Protein AF-A0A7R8X0N5-F1 (afdb_monomer)

Organism: NCBI:txid163714

Secondary structure (DSSP, 8-state):
-----EEEEEE----SSS-GGGS-S-HHHHHHHHHHHHHHHHHHHH-HHHHHHHHHHTSEEEEEGGGGTT--BSSEEEEE-SGGGSBHHHHHHHHTTB-TT-EEEE---GGG---SS-BHHHHHHHHHHHTT-S-------GGG--S-HHHHHHHHHHHHHTS-----SSSS-HHHHHHHHS-HHHHHHHHHHHHHHHHHHHTTS--HHHHTTT-

Radius of gyration: 21.43 Å; Cα contacts (8 Å, |Δi|>4): 238; chains: 1; bounding box: 46×42×64 Å

pLDDT: mean 80.94, std 14.29, range [36.34, 96.62]

Foldseek 3Di:
DLQAQAEEEEEAPDCPDDDLVPDPDDQCVSQVVVCVVVLVVCCVVVNPVRSVVCVVVRRYYYHYLVVLAPAADESHEYEYEAQQQDDLVSVVRNVVRYDYNYDYDYYHDVVPRPDPAGGNVLVVVVVCVVVVPPDDDDDDDLVNDPDDPVVSVVVVVVVVVVDADADDDDPDGPLNVVPNVDGPVVNVVVLVVLLVVLVVVVVPPPDPVSVSRND

Nearest PDB structures (foldseek):
  3b85-assembly1_A  TM=8.204E-01  e=7.411E-10  Corynebacterium glutamicum ATCC 13032
  3b85-assembly1_B  TM=8.238E-01  e=7.879E-10  Corynebacterium glutamicum ATCC 13032
  2zpa-assembly1_A  TM=6.606E-01  e=7.862E-02  Escherichia coli K-12
  6zqc-assembly1_JA  TM=3.800E-01  e=1.507E-02  Saccharomyces cerevisiae S288C
  6gjz-assembly1_A  TM=4.198E-01  e=6.440E+00  Mus musculus

Mean predicted aligned error: 12.48 Å

Solvent-accessible surface area (backbone atoms only — not comparable to full-atom values): 12590 Å² total; per-residue (Å²): 129,85,73,69,70,31,39,37,44,27,35,53,89,73,75,87,59,84,59,82,81,77,62,89,72,58,72,56,69,69,40,43,76,80,42,42,74,58,49,55,52,46,26,73,75,64,34,57,72,51,47,55,50,27,41,76,72,59,30,38,36,60,48,54,48,80,69,53,66,95,50,76,40,60,21,23,41,35,41,33,42,51,31,13,54,29,44,57,66,56,45,53,60,52,67,76,26,65,39,62,76,40,49,77,45,85,35,63,50,74,88,72,42,82,52,95,61,73,40,21,40,58,49,48,54,49,49,34,63,75,67,65,48,97,65,91,82,86,84,83,56,82,84,71,58,90,66,57,70,69,57,54,50,54,52,54,52,53,59,54,70,77,49,63,57,75,78,72,78,76,98,57,45,63,62,61,60,47,52,77,71,40,54,72,69,55,38,53,50,48,54,54,50,48,31,52,48,24,57,54,42,37,77,77,42,98,44,73,66,37,50,62,46,43,83

Structure (mmCIF, N/CA/C/O backbone):
data_AF-A0A7R8X0N5-F1
#
_entry.id   AF-A0A7R8X0N5-F1
#
loop_
_atom_site.group_PDB
_atom_site.id
_atom_site.type_symbol
_atom_site.label_atom_id
_atom_site.label_alt_id
_atom_site.label_comp_id
_atom_site.label_asym_id
_atom_site.label_entity_id
_atom_site.label_seq_id
_atom_site.pdbx_PDB_ins_code
_atom_site.Cartn_x
_atom_site.Cartn_y
_atom_site.Cartn_z
_atom_site.occupancy
_atom_site.B_iso_or_equiv
_atom_site.auth_seq_id
_atom_site.auth_comp_id
_atom_site.auth_asym_id
_atom_site.auth_atom_id
_atom_site.pdbx_PDB_model_num
ATOM 1 N N . MET A 1 1 ? -18.368 -14.565 9.070 1.00 44.00 1 MET A N 1
ATOM 2 C CA . MET A 1 1 ? -17.235 -13.666 8.754 1.00 44.00 1 MET A CA 1
ATOM 3 C C . MET A 1 1 ? -16.200 -13.846 9.845 1.00 44.00 1 MET A C 1
ATOM 5 O O . MET A 1 1 ? -16.617 -14.036 10.979 1.00 44.00 1 MET A O 1
ATOM 9 N N . LYS A 1 2 ? -14.899 -13.844 9.527 1.00 56.16 2 LYS A N 1
ATOM 10 C CA . LYS A 1 2 ? -13.878 -13.686 10.575 1.00 56.16 2 LYS A CA 1
ATOM 11 C C . LYS A 1 2 ? -14.062 -12.295 11.191 1.00 56.16 2 LYS A C 1
ATOM 13 O O . LYS A 1 2 ? -14.288 -11.346 10.440 1.00 56.16 2 LYS A O 1
ATOM 18 N N . GLU A 1 3 ? -14.053 -12.211 12.514 1.00 79.50 3 GLU A N 1
ATOM 19 C CA . GLU A 1 3 ? -14.110 -10.939 13.238 1.00 79.50 3 GLU A CA 1
ATOM 20 C C . GLU A 1 3 ? -12.791 -10.197 12.993 1.00 79.50 3 GLU A C 1
ATOM 22 O O . GLU A 1 3 ? -11.717 -10.773 13.156 1.00 79.50 3 GLU A O 1
ATOM 27 N N . ILE A 1 4 ? -12.879 -8.968 12.482 1.00 87.44 4 ILE A N 1
ATOM 28 C CA . ILE A 1 4 ? -11.721 -8.099 12.261 1.00 87.44 4 ILE A CA 1
ATOM 29 C C . ILE A 1 4 ? -11.762 -7.050 13.362 1.00 87.44 4 ILE A C 1
ATOM 31 O O . ILE A 1 4 ? -12.683 -6.234 13.399 1.00 87.44 4 ILE A O 1
ATOM 35 N N . ASP A 1 5 ? -10.746 -7.057 14.217 1.00 91.06 5 ASP A N 1
ATOM 36 C CA . ASP A 1 5 ? -10.630 -6.139 15.350 1.00 91.06 5 ASP A CA 1
ATOM 37 C C . ASP A 1 5 ? -9.983 -4.813 14.929 1.00 91.06 5 ASP A C 1
ATOM 39 O O . ASP A 1 5 ? -10.227 -3.762 15.527 1.00 91.06 5 ASP A O 1
ATOM 43 N N . LYS A 1 6 ? -9.131 -4.854 13.893 1.00 93.31 6 LYS A N 1
ATOM 44 C CA . LYS A 1 6 ? -8.308 -3.712 13.491 1.00 93.31 6 LYS A CA 1
ATOM 45 C C . LYS A 1 6 ? -8.061 -3.633 11.988 1.00 93.31 6 LYS A C 1
ATOM 47 O O . LYS A 1 6 ? -7.689 -4.619 11.365 1.00 93.31 6 LYS A O 1
ATOM 52 N N . ILE A 1 7 ? -8.169 -2.435 11.422 1.00 95.25 7 ILE A N 1
ATOM 53 C CA . ILE A 1 7 ? -7.692 -2.082 10.083 1.00 95.25 7 ILE A CA 1
ATOM 54 C C . ILE A 1 7 ? -6.410 -1.262 10.237 1.00 95.25 7 ILE A C 1
ATOM 56 O O . ILE A 1 7 ? -6.392 -0.267 10.959 1.00 95.25 7 ILE A O 1
ATOM 60 N N . VAL A 1 8 ? -5.340 -1.662 9.552 1.00 94.38 8 VAL A N 1
ATOM 61 C CA . VAL A 1 8 ? -4.063 -0.937 9.535 1.00 94.38 8 VAL A CA 1
ATOM 62 C C . VAL A 1 8 ? -3.753 -0.512 8.111 1.00 94.38 8 VAL A C 1
ATOM 64 O O . VAL A 1 8 ? -3.675 -1.351 7.220 1.00 94.38 8 VAL A O 1
ATOM 67 N N . ILE A 1 9 ? -3.545 0.781 7.900 1.00 95.12 9 ILE A N 1
ATOM 68 C CA . ILE A 1 9 ? -3.150 1.357 6.617 1.00 95.12 9 ILE A CA 1
ATOM 69 C C . ILE A 1 9 ? -1.698 1.803 6.759 1.00 95.12 9 ILE A C 1
ATOM 71 O O . ILE A 1 9 ? -1.363 2.612 7.630 1.00 95.12 9 ILE A O 1
ATOM 75 N N . THR A 1 10 ? -0.820 1.258 5.924 1.00 92.56 10 THR A N 1
ATOM 76 C CA . THR A 1 10 ? 0.604 1.571 5.955 1.00 92.56 10 THR A CA 1
ATOM 77 C C . THR A 1 10 ? 1.155 1.818 4.562 1.00 92.56 10 THR A C 1
ATOM 79 O O . THR A 1 10 ? 0.682 1.257 3.579 1.00 92.56 10 THR A O 1
ATOM 82 N N . ARG A 1 11 ? 2.160 2.686 4.491 1.00 91.50 11 ARG A N 1
ATOM 83 C CA . ARG A 1 11 ? 2.847 3.086 3.263 1.00 91.50 11 ARG A CA 1
ATOM 84 C C . ARG A 1 11 ? 4.335 3.276 3.588 1.00 91.50 11 ARG A C 1
ATOM 86 O O . ARG A 1 11 ? 4.646 3.773 4.684 1.00 91.50 11 ARG A O 1
ATOM 93 N N . PRO A 1 12 ? 5.271 2.866 2.712 1.00 86.81 12 PRO A N 1
ATOM 94 C CA . PRO A 1 12 ? 6.683 3.168 2.896 1.00 86.81 12 PRO A CA 1
ATOM 95 C C . PRO A 1 12 ? 6.923 4.671 2.853 1.00 86.81 12 PRO A C 1
ATOM 97 O O . PRO A 1 12 ? 6.230 5.422 2.162 1.00 86.81 12 PRO A O 1
ATOM 100 N N . HIS A 1 13 ? 7.939 5.120 3.586 1.00 72.94 13 HIS A N 1
ATOM 101 C CA . HIS A 1 13 ? 8.393 6.491 3.445 1.00 72.94 13 HIS A CA 1
ATOM 102 C C . HIS A 1 13 ? 9.270 6.595 2.199 1.00 72.94 13 HIS A C 1
ATOM 104 O O . HIS A 1 13 ? 10.458 6.288 2.246 1.00 72.94 13 HIS A O 1
ATOM 110 N N . VAL A 1 14 ? 8.682 7.024 1.086 1.00 61.22 14 VAL A N 1
ATOM 111 C CA . VAL A 1 14 ? 9.438 7.310 -0.133 1.00 61.22 14 VAL A CA 1
ATOM 112 C C . VAL A 1 14 ? 9.818 8.779 -0.111 1.00 61.22 14 VAL A C 1
ATOM 114 O O . VAL A 1 14 ? 8.965 9.661 -0.217 1.00 61.22 14 VAL A O 1
ATOM 117 N N . ALA A 1 15 ? 11.102 9.053 0.101 1.00 50.38 15 ALA A N 1
ATOM 118 C CA . ALA A 1 15 ? 11.626 10.409 0.150 1.00 50.38 15 ALA A CA 1
ATOM 119 C C . ALA A 1 15 ? 11.755 10.987 -1.268 1.00 50.38 15 ALA A C 1
ATOM 121 O O . ALA A 1 15 ? 12.853 11.113 -1.805 1.00 50.38 15 ALA A O 1
ATOM 122 N N . VAL A 1 16 ? 10.637 11.374 -1.881 1.00 41.00 16 VAL A N 1
ATOM 123 C CA . VAL A 1 16 ? 10.660 12.274 -3.042 1.00 41.00 16 VAL A CA 1
ATOM 124 C C . VAL A 1 16 ? 10.583 13.711 -2.508 1.00 41.00 16 VAL A C 1
ATOM 126 O O . VAL A 1 16 ? 9.534 14.349 -2.508 1.00 41.00 16 VAL A O 1
ATOM 129 N N . GLY A 1 17 ? 11.693 14.206 -1.948 1.00 48.25 17 GLY A N 1
ATOM 130 C CA . GLY A 1 17 ? 11.759 15.505 -1.256 1.00 48.25 17 GLY A CA 1
ATOM 131 C C . GLY A 1 17 ? 11.666 15.417 0.277 1.00 48.25 17 GLY A C 1
ATOM 132 O O . GLY A 1 17 ? 11.800 14.333 0.836 1.00 48.25 17 GLY A O 1
ATOM 133 N N . LYS A 1 18 ? 11.538 16.587 0.944 1.00 38.62 18 LYS A N 1
ATOM 134 C CA . LYS A 1 18 ? 11.725 16.812 2.403 1.00 38.62 18 LYS A CA 1
ATOM 135 C C . LYS A 1 18 ? 11.297 15.616 3.265 1.00 38.62 18 LYS A C 1
ATOM 137 O O . LYS A 1 18 ? 10.141 15.209 3.215 1.00 38.62 18 LYS A O 1
ATOM 142 N N . GLU A 1 19 ? 12.214 15.149 4.117 1.00 51.66 19 GLU A N 1
ATOM 143 C CA . GLU A 1 19 ? 11.956 14.131 5.143 1.00 51.66 19 GLU A CA 1
ATOM 144 C C . GLU A 1 19 ? 10.635 14.413 5.882 1.00 51.66 19 GLU A C 1
ATOM 146 O O . GLU A 1 19 ? 10.358 15.561 6.253 1.00 51.66 19 GLU A O 1
ATOM 151 N N . LEU A 1 20 ? 9.848 13.368 6.183 1.00 51.03 20 LEU A N 1
ATOM 152 C CA . LEU A 1 20 ? 8.620 13.477 7.000 1.00 51.03 20 LEU A CA 1
ATOM 153 C C . LEU A 1 20 ? 8.859 14.194 8.353 1.00 51.03 20 LEU A C 1
ATOM 155 O O . LEU A 1 20 ? 7.925 14.660 9.017 1.00 51.03 20 LEU A O 1
ATOM 159 N N . GLY A 1 21 ? 10.127 14.291 8.767 1.00 53.38 21 GLY A N 1
ATOM 160 C CA . GLY A 1 21 ? 10.591 15.057 9.916 1.00 53.38 21 GLY A CA 1
ATOM 161 C C . GLY A 1 21 ? 10.217 16.544 9.890 1.00 53.38 21 GLY A C 1
ATOM 162 O O . GLY A 1 21 ? 10.056 17.123 10.960 1.00 53.38 21 GLY A O 1
ATOM 163 N N . PHE A 1 22 ? 9.998 17.160 8.720 1.00 55.00 22 PHE A N 1
ATOM 164 C CA . PHE A 1 22 ? 9.782 18.614 8.610 1.00 55.00 22 PHE A CA 1
ATOM 165 C C . PHE A 1 22 ? 8.329 19.091 8.758 1.00 55.00 22 PHE A C 1
ATOM 167 O O . PHE A 1 22 ? 8.102 20.298 8.871 1.00 55.00 22 PHE A O 1
ATOM 174 N N . LEU A 1 23 ? 7.339 18.194 8.769 1.00 54.75 23 LEU A N 1
ATOM 175 C CA . LEU A 1 23 ? 5.946 18.581 9.016 1.00 54.75 23 LEU A CA 1
ATOM 176 C C . LEU A 1 23 ? 5.719 18.777 10.524 1.00 54.75 23 LEU A C 1
ATOM 178 O O . LEU A 1 23 ? 6.113 17.935 11.331 1.00 54.75 23 LEU A O 1
ATOM 182 N N . LYS A 1 24 ? 5.109 19.899 10.919 1.00 55.53 24 LYS A N 1
ATOM 183 C CA . LYS A 1 24 ? 4.644 20.124 12.298 1.00 55.53 24 LYS A CA 1
ATOM 184 C C . LYS A 1 24 ? 3.335 19.353 12.491 1.00 55.53 24 LYS A C 1
ATOM 186 O O . LYS A 1 24 ? 2.463 19.485 11.641 1.00 55.53 24 LYS A O 1
ATOM 191 N N . GLY A 1 25 ? 3.218 18.577 13.566 1.00 65.50 25 GLY A N 1
ATOM 192 C CA . GLY A 1 25 ? 2.011 17.806 13.882 1.00 65.50 25 GLY A CA 1
ATOM 193 C C . GLY A 1 25 ? 2.314 16.465 14.542 1.00 65.50 25 GLY A C 1
ATOM 194 O O . GLY A 1 25 ? 3.477 16.038 14.580 1.00 65.50 25 GLY A O 1
ATOM 195 N N . ASP A 1 26 ? 1.279 15.817 15.070 1.00 78.56 26 ASP A N 1
ATOM 196 C CA . ASP A 1 26 ? 1.381 14.447 15.571 1.00 78.56 26 ASP A CA 1
ATOM 197 C C . ASP A 1 26 ? 1.574 13.440 14.418 1.00 78.56 26 ASP A C 1
ATOM 199 O O . ASP A 1 26 ? 1.524 13.773 13.231 1.00 78.56 26 ASP A O 1
ATOM 203 N N . LEU A 1 27 ? 1.891 12.189 14.749 1.00 73.31 27 LEU A N 1
ATOM 204 C CA . LEU A 1 27 ? 2.145 11.175 13.729 1.00 73.31 27 LEU A CA 1
ATOM 205 C C . LEU A 1 27 ? 0.915 10.919 12.844 1.00 73.31 27 LEU A C 1
ATOM 207 O O . LEU A 1 27 ? 1.088 10.704 11.648 1.00 73.31 27 LEU A O 1
ATOM 211 N N . GLN A 1 28 ? -0.293 10.948 13.411 1.00 75.19 28 GLN A N 1
ATOM 212 C CA . GLN A 1 28 ? -1.524 10.728 12.655 1.00 75.19 28 GLN A CA 1
ATOM 213 C C . GLN A 1 28 ? -1.769 11.870 11.667 1.00 75.19 28 GLN A C 1
ATOM 215 O O . GLN A 1 28 ? -2.078 11.616 10.508 1.00 75.19 28 GLN A O 1
ATOM 220 N N . GLU A 1 29 ? -1.555 13.120 12.074 1.00 79.75 29 GLU A N 1
ATOM 221 C CA . GLU A 1 29 ? -1.653 14.292 11.200 1.00 79.75 29 GLU A CA 1
ATOM 222 C C . GLU A 1 29 ? -0.682 14.199 10.015 1.00 79.75 29 GLU A C 1
ATOM 224 O O . GLU A 1 29 ? -1.009 14.603 8.899 1.00 79.75 29 GLU A O 1
ATOM 229 N N . LYS A 1 30 ? 0.504 13.615 10.229 1.00 80.44 30 LYS A N 1
ATOM 230 C CA . LYS A 1 30 ? 1.492 13.384 9.164 1.00 80.44 30 LYS A CA 1
ATOM 231 C C . LYS A 1 30 ? 1.119 12.239 8.230 1.00 80.44 30 LYS A C 1
ATOM 233 O O . LYS A 1 30 ? 1.541 12.255 7.073 1.00 80.44 30 LYS A O 1
ATOM 238 N N . THR A 1 31 ? 0.398 11.231 8.718 1.00 82.00 31 THR A N 1
ATOM 239 C CA . THR A 1 31 ? 0.026 10.056 7.919 1.00 82.00 31 THR A CA 1
ATOM 240 C C . THR A 1 31 ? -1.306 10.201 7.199 1.00 82.00 31 THR A C 1
ATOM 242 O O . THR A 1 31 ? -1.491 9.624 6.129 1.00 82.00 31 THR A O 1
ATOM 245 N N . MET A 1 32 ? -2.202 11.028 7.732 1.00 85.12 32 MET A N 1
ATOM 246 C CA . MET A 1 32 ? -3.541 11.248 7.197 1.00 85.12 32 MET A CA 1
ATOM 247 C C . MET A 1 32 ? -3.561 11.567 5.690 1.00 85.12 32 MET A C 1
ATOM 249 O O . MET A 1 32 ? -4.324 10.908 4.985 1.00 85.12 32 MET A O 1
ATOM 253 N N . PRO A 1 33 ? -2.731 12.485 5.137 1.00 87.12 33 PRO A N 1
ATOM 254 C CA . PRO A 1 33 ? -2.871 12.912 3.742 1.00 87.12 33 PRO A CA 1
ATOM 255 C C . PRO A 1 33 ? -2.747 11.786 2.713 1.00 87.12 33 PRO A C 1
ATOM 257 O O . PRO A 1 33 ? -3.478 11.782 1.728 1.00 87.12 33 PRO A O 1
ATOM 260 N N . TRP A 1 34 ? -1.848 10.822 2.932 1.00 87.31 34 TRP A N 1
ATOM 261 C CA . TRP A 1 34 ? -1.695 9.683 2.020 1.00 87.31 34 TRP A CA 1
ATOM 262 C C . TRP A 1 34 ? -2.688 8.554 2.308 1.00 87.31 34 TRP A C 1
ATOM 264 O O . TRP A 1 34 ? -2.928 7.728 1.435 1.00 87.31 34 TRP A O 1
ATOM 274 N N . ALA A 1 35 ? -3.292 8.519 3.499 1.00 89.31 35 ALA A N 1
ATOM 275 C CA . ALA A 1 35 ? -4.333 7.556 3.843 1.00 89.31 35 ALA A CA 1
ATOM 276 C C . ALA A 1 35 ? -5.729 7.971 3.343 1.00 89.31 35 ALA A C 1
ATOM 278 O O . ALA A 1 35 ? -6.598 7.108 3.224 1.00 89.31 35 ALA A O 1
ATOM 279 N N . LEU A 1 36 ? -5.942 9.256 3.016 1.00 91.50 36 LEU A N 1
ATOM 280 C CA . LEU A 1 36 ? -7.229 9.797 2.553 1.00 91.50 36 LEU A CA 1
ATOM 281 C C . LEU A 1 36 ? -7.918 8.947 1.471 1.00 91.50 36 LEU A C 1
ATOM 283 O O . LEU A 1 36 ? -9.090 8.641 1.662 1.00 91.50 36 LEU A O 1
ATOM 287 N N . PRO A 1 37 ? -7.247 8.471 0.400 1.00 90.56 37 PRO A N 1
ATOM 288 C CA . PRO A 1 37 ? -7.919 7.660 -0.618 1.00 90.56 37 PRO A CA 1
ATOM 289 C C . PRO A 1 37 ? -8.529 6.367 -0.062 1.00 90.56 37 PRO A C 1
ATOM 291 O O . PRO A 1 37 ? -9.594 5.940 -0.504 1.00 90.56 37 PRO A O 1
ATOM 294 N N . VAL A 1 38 ? -7.869 5.742 0.917 1.00 92.44 38 VAL A N 1
ATOM 295 C CA . VAL A 1 38 ? -8.380 4.541 1.588 1.00 92.44 38 VAL A CA 1
ATOM 296 C C . VAL A 1 38 ? -9.499 4.917 2.558 1.00 92.44 38 VAL A C 1
ATOM 298 O O . VAL A 1 38 ? -10.520 4.233 2.604 1.00 92.44 38 VAL A O 1
ATOM 301 N N . LEU A 1 39 ? -9.343 6.017 3.300 1.00 94.25 39 LEU A N 1
ATOM 302 C CA . LEU A 1 39 ? -10.367 6.508 4.220 1.00 94.25 39 LEU A CA 1
ATOM 303 C C . LEU A 1 39 ? -11.660 6.881 3.494 1.00 94.25 39 LEU A C 1
ATOM 305 O O . LEU A 1 39 ? -12.716 6.460 3.943 1.00 94.25 39 LEU A O 1
ATOM 309 N N . ASP A 1 40 ? -11.594 7.554 2.346 1.00 94.44 40 ASP A N 1
ATOM 310 C CA . ASP A 1 40 ? -12.765 7.901 1.531 1.00 94.44 40 ASP A CA 1
ATOM 311 C C . ASP A 1 40 ? -13.564 6.649 1.132 1.00 94.44 40 ASP A C 1
ATOM 313 O O . ASP A 1 40 ? -14.800 6.633 1.150 1.00 94.44 40 ASP A O 1
ATOM 317 N N . VAL A 1 41 ? -12.862 5.559 0.800 1.00 94.12 41 VAL A N 1
ATOM 318 C CA . VAL A 1 41 ? -13.488 4.267 0.491 1.00 94.12 41 VAL A CA 1
ATOM 319 C C . VAL A 1 41 ? -14.120 3.664 1.745 1.00 94.12 41 VAL A C 1
ATOM 321 O O . VAL A 1 41 ? -15.269 3.222 1.696 1.00 94.12 41 VAL A O 1
ATOM 324 N N . LEU A 1 42 ? -13.421 3.678 2.881 1.00 94.56 42 LE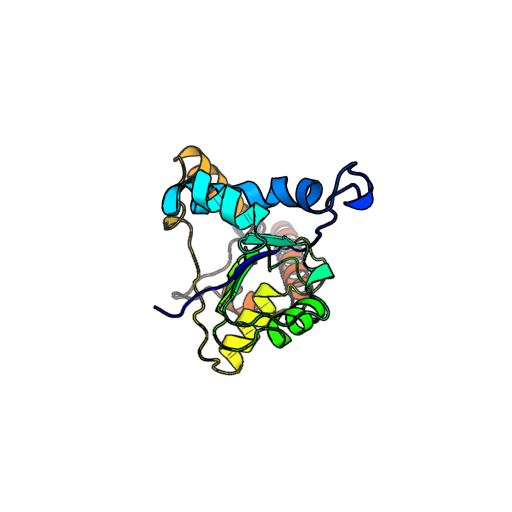U A N 1
ATOM 325 C CA . LEU A 1 42 ? -13.984 3.208 4.148 1.00 94.56 42 LEU A CA 1
ATOM 326 C C . LEU A 1 42 ? -15.215 4.029 4.555 1.00 94.56 42 LEU A C 1
ATOM 328 O O . LEU A 1 42 ? -16.217 3.443 4.953 1.00 94.56 42 LEU A O 1
ATOM 332 N N . GLU A 1 43 ? -15.197 5.352 4.400 1.00 96.56 43 GLU A N 1
ATOM 333 C CA . GLU A 1 43 ? -16.330 6.229 4.710 1.00 96.56 43 GLU A CA 1
ATOM 334 C C . GLU A 1 43 ? -17.531 5.935 3.813 1.00 96.56 43 GLU A C 1
ATOM 336 O O . GLU A 1 43 ? -18.665 5.907 4.294 1.00 96.56 43 GLU A O 1
ATOM 341 N N . LYS A 1 44 ? -17.299 5.647 2.528 1.00 96.38 44 LYS A N 1
ATOM 342 C CA . LYS A 1 44 ? -18.354 5.257 1.586 1.00 96.38 44 LYS A CA 1
ATOM 343 C C . LYS A 1 44 ? -19.054 3.954 1.988 1.00 96.38 44 LYS A C 1
ATOM 345 O O . LYS A 1 44 ? -20.250 3.813 1.740 1.00 96.38 44 LYS A O 1
ATOM 350 N N . HIS A 1 45 ? -18.326 3.002 2.574 1.00 94.31 45 HIS A N 1
ATOM 351 C CA . HIS A 1 45 ? -18.850 1.671 2.899 1.00 94.31 45 HIS A CA 1
ATOM 352 C C . HIS A 1 45 ? -19.322 1.517 4.350 1.00 94.31 45 HIS A C 1
ATOM 354 O O . HIS A 1 45 ? -20.296 0.811 4.598 1.00 94.31 45 HIS A O 1
ATOM 360 N N . LEU A 1 46 ? -18.648 2.162 5.301 1.00 93.62 46 LEU A N 1
ATOM 361 C CA . LEU A 1 46 ? -18.915 2.061 6.741 1.00 93.62 46 LEU A CA 1
ATOM 362 C C . LEU A 1 46 ? -19.668 3.280 7.287 1.00 93.62 46 LEU A C 1
ATOM 364 O O . LEU A 1 46 ? -20.245 3.219 8.370 1.00 93.62 46 LEU A O 1
ATOM 368 N N . GLY A 1 47 ? -19.676 4.385 6.541 1.00 96.62 47 GLY A N 1
ATOM 369 C CA . GLY A 1 47 ? -20.182 5.673 6.990 1.00 96.62 47 GLY A CA 1
ATOM 370 C C . GLY A 1 47 ? -19.126 6.469 7.758 1.00 96.62 47 GLY A C 1
ATOM 371 O O . GLY A 1 47 ? -18.382 5.942 8.586 1.00 96.62 47 GLY A O 1
ATOM 372 N N . LYS A 1 48 ? -19.109 7.783 7.525 1.00 96.44 48 LYS A N 1
ATOM 373 C CA . LYS A 1 48 ? -18.157 8.723 8.134 1.00 96.44 48 LYS A CA 1
ATOM 374 C C . LYS A 1 48 ? -18.058 8.609 9.661 1.00 96.44 48 LYS A C 1
ATOM 376 O O . LYS A 1 48 ? -16.966 8.496 10.205 1.00 96.44 48 LYS A O 1
ATOM 381 N N . GLY A 1 49 ? -19.194 8.558 10.362 1.00 96.62 49 GLY A N 1
ATOM 382 C CA . GLY A 1 49 ? -19.206 8.464 11.829 1.00 96.62 49 GLY A CA 1
ATOM 383 C C . GLY A 1 49 ? -18.585 7.171 12.378 1.00 96.62 49 GLY A C 1
ATOM 384 O O . GLY A 1 49 ? -17.968 7.193 13.445 1.00 96.62 49 GLY A O 1
ATOM 385 N N . ALA A 1 50 ? -18.697 6.056 11.645 1.00 95.31 50 ALA A N 1
ATOM 386 C CA . ALA A 1 50 ? -18.074 4.792 12.031 1.00 95.31 50 ALA A CA 1
ATOM 387 C C . ALA A 1 50 ? -16.556 4.845 11.836 1.00 95.31 50 ALA A C 1
ATOM 389 O O . ALA A 1 50 ? -15.815 4.419 12.719 1.00 95.31 50 ALA A O 1
ATOM 390 N N . VAL A 1 51 ? -16.093 5.427 10.724 1.00 95.88 51 VAL A N 1
ATOM 391 C CA . VAL A 1 51 ? -14.662 5.616 10.450 1.00 95.88 51 VAL A CA 1
ATOM 392 C C . VAL A 1 51 ? -14.024 6.544 11.480 1.00 95.88 51 VAL A C 1
ATOM 394 O O . VAL A 1 51 ? -13.020 6.177 12.084 1.00 95.88 51 VAL A O 1
ATOM 397 N N . GLU A 1 52 ? -14.635 7.695 11.770 1.00 95.00 52 GLU A N 1
ATOM 398 C CA . GLU A 1 52 ? -14.134 8.627 12.789 1.00 95.00 52 GLU A CA 1
ATOM 399 C C . GLU A 1 52 ? -14.050 7.976 14.177 1.00 95.00 52 GLU A C 1
ATOM 401 O O . GLU A 1 52 ? -13.064 8.152 14.896 1.00 95.00 52 GLU A O 1
ATOM 406 N N . THR A 1 53 ? -15.073 7.205 14.557 1.00 95.94 53 THR A N 1
ATOM 407 C CA . THR A 1 53 ? -15.071 6.429 15.807 1.00 95.94 53 THR A CA 1
ATOM 408 C C . THR A 1 53 ? -13.965 5.378 15.802 1.00 95.94 53 THR A C 1
ATOM 410 O O . THR A 1 53 ? -13.238 5.252 16.786 1.00 95.94 53 THR A O 1
ATOM 413 N N . GLY A 1 54 ? -13.799 4.658 14.691 1.00 95.38 54 GLY A N 1
ATOM 414 C CA . GLY A 1 54 ? -12.766 3.641 14.519 1.00 95.38 54 GLY A CA 1
ATOM 415 C C . GLY A 1 54 ? -11.352 4.208 14.636 1.00 95.38 54 GLY A C 1
ATOM 416 O O . GLY A 1 54 ? -10.515 3.605 15.306 1.00 95.38 54 GLY A O 1
ATOM 417 N N . ILE A 1 55 ? -11.101 5.388 14.062 1.00 94.19 55 ILE A N 1
ATOM 418 C CA . ILE A 1 55 ? -9.821 6.099 14.187 1.00 94.19 55 ILE A CA 1
ATOM 419 C C . ILE A 1 55 ? -9.577 6.508 15.643 1.00 94.19 55 ILE A C 1
ATOM 421 O O . ILE A 1 55 ? -8.518 6.213 16.195 1.00 94.19 55 ILE A O 1
ATOM 425 N N . LYS A 1 56 ? -10.566 7.133 16.299 1.00 92.94 56 LYS A N 1
ATOM 426 C CA . LYS A 1 56 ? -10.457 7.569 17.705 1.00 92.94 56 LYS A CA 1
ATOM 427 C C . LYS A 1 56 ? -10.234 6.404 18.671 1.00 92.94 56 LYS A C 1
ATOM 429 O O . LYS A 1 56 ? -9.499 6.555 19.641 1.00 92.94 56 LYS A O 1
ATOM 434 N N . ALA A 1 57 ? -10.860 5.258 18.411 1.00 93.94 57 ALA A N 1
ATOM 435 C CA . ALA A 1 57 ? -10.706 4.044 19.209 1.00 93.94 57 ALA A CA 1
ATOM 436 C C . ALA A 1 57 ? -9.400 3.278 18.914 1.00 93.94 57 ALA A C 1
ATOM 438 O O . ALA A 1 57 ? -9.045 2.374 19.664 1.00 93.94 57 ALA A O 1
ATOM 439 N N . GLY A 1 58 ? -8.680 3.620 17.837 1.00 91.56 58 GLY A N 1
ATOM 440 C CA . GLY A 1 58 ? -7.481 2.900 17.395 1.00 91.56 58 GLY A CA 1
ATOM 441 C C . GLY A 1 58 ? -7.766 1.578 16.668 1.00 91.56 58 GLY A C 1
ATOM 442 O O . GLY A 1 58 ? -6.845 0.783 16.463 1.00 91.56 58 GLY A O 1
ATOM 443 N N . ASN A 1 59 ? -9.021 1.347 16.272 1.00 94.12 59 ASN A N 1
ATOM 444 C CA . ASN A 1 59 ? -9.443 0.206 15.454 1.00 94.12 59 ASN A CA 1
ATOM 445 C C . ASN A 1 59 ? -9.156 0.451 13.966 1.00 94.12 59 ASN A C 1
ATOM 447 O O . ASN A 1 59 ? -9.019 -0.502 13.211 1.00 94.12 59 ASN A O 1
ATOM 451 N N . ILE A 1 60 ? -9.051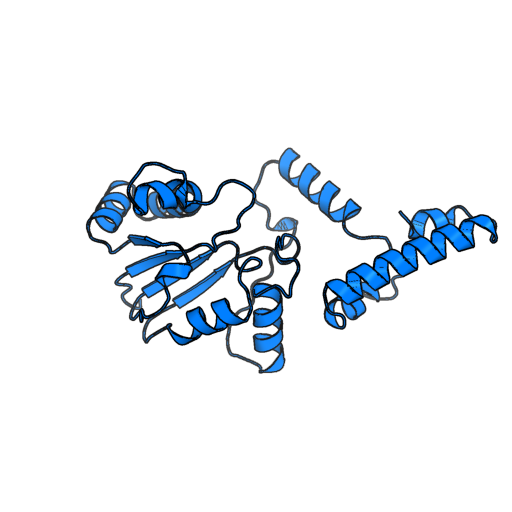 1.710 13.535 1.00 95.25 60 ILE A N 1
ATOM 452 C CA . ILE A 1 60 ? -8.533 2.097 12.218 1.00 95.25 60 ILE A CA 1
ATOM 453 C C . ILE A 1 60 ? -7.264 2.905 12.460 1.00 95.25 60 ILE A C 1
ATOM 455 O O . ILE A 1 60 ? -7.303 3.982 13.051 1.00 95.25 60 ILE A O 1
ATOM 459 N N . GLU A 1 61 ? -6.127 2.373 12.034 1.00 92.50 61 GLU A N 1
ATOM 460 C CA . GLU A 1 61 ? -4.816 2.941 12.322 1.00 92.50 61 GLU A CA 1
ATOM 461 C C . GLU A 1 61 ? -4.069 3.264 11.029 1.00 92.50 61 GLU A C 1
ATOM 463 O O . GLU A 1 61 ? -3.996 2.436 10.124 1.00 92.50 61 GLU A O 1
ATOM 468 N N . MET A 1 62 ? -3.470 4.453 10.960 1.00 91.25 62 MET A N 1
ATOM 469 C CA . MET A 1 62 ? -2.587 4.848 9.861 1.00 91.25 62 MET A CA 1
ATOM 470 C C . MET A 1 62 ? -1.179 5.012 10.414 1.00 91.25 62 MET A C 1
ATOM 472 O O . MET A 1 62 ? -0.920 5.921 11.207 1.00 91.25 62 MET A O 1
ATOM 476 N N . ALA A 1 63 ? -0.271 4.134 10.004 1.00 87.56 63 ALA A N 1
ATOM 477 C CA . ALA A 1 63 ? 1.087 4.102 10.526 1.00 87.56 63 ALA A CA 1
ATOM 478 C C . ALA A 1 63 ? 2.104 3.969 9.387 1.00 87.56 63 ALA A C 1
ATOM 480 O O . ALA A 1 63 ? 1.892 3.181 8.464 1.00 87.56 63 ALA A O 1
ATOM 481 N N . PRO A 1 64 ? 3.236 4.691 9.432 1.00 88.88 64 PRO A N 1
ATOM 482 C CA . PRO A 1 64 ? 4.309 4.466 8.476 1.00 88.88 64 PRO A CA 1
ATOM 483 C C . PRO A 1 64 ? 4.908 3.070 8.675 1.00 88.88 64 PRO A C 1
ATOM 485 O O . PRO A 1 64 ? 4.955 2.558 9.799 1.00 88.88 64 PRO A O 1
ATOM 488 N N . LEU A 1 65 ? 5.433 2.487 7.595 1.00 88.31 65 LEU A N 1
ATOM 489 C CA . LEU A 1 65 ? 5.978 1.125 7.598 1.00 88.31 65 LEU A CA 1
ATOM 490 C C . LEU A 1 65 ? 7.019 0.887 8.709 1.00 88.31 65 LEU A C 1
ATOM 492 O O . LEU A 1 65 ? 7.058 -0.182 9.316 1.00 88.31 65 LEU A O 1
ATOM 496 N N . ALA A 1 66 ? 7.822 1.905 9.035 1.00 83.88 66 ALA A N 1
ATOM 497 C CA . ALA A 1 66 ? 8.850 1.837 10.074 1.00 83.88 66 ALA A CA 1
ATOM 498 C C . ALA A 1 66 ? 8.305 1.455 11.466 1.00 83.88 66 ALA A C 1
ATOM 500 O O . ALA A 1 66 ? 9.014 0.818 12.246 1.00 83.88 66 ALA A O 1
ATOM 501 N N . LEU A 1 67 ? 7.050 1.800 11.776 1.00 84.12 67 LEU A N 1
ATOM 502 C CA . LEU A 1 67 ? 6.419 1.481 13.063 1.00 84.12 67 LEU A CA 1
ATOM 503 C C . LEU A 1 67 ? 5.789 0.092 13.110 1.00 84.12 67 LEU A C 1
ATOM 505 O O . LEU A 1 67 ? 5.344 -0.340 14.171 1.00 84.12 67 LEU A O 1
ATOM 509 N N . MET A 1 68 ? 5.771 -0.629 11.991 1.00 85.38 68 MET A N 1
ATOM 510 C CA . MET A 1 68 ? 5.344 -2.028 11.963 1.00 85.38 68 MET A CA 1
ATOM 511 C C . MET A 1 68 ? 6.389 -2.937 12.627 1.00 85.38 68 MET A C 1
ATOM 513 O O . MET A 1 68 ? 6.076 -4.040 13.081 1.00 85.38 68 MET A O 1
ATOM 517 N N . ARG A 1 69 ? 7.640 -2.467 12.744 1.00 84.44 69 ARG A N 1
ATOM 518 C CA . ARG A 1 69 ? 8.731 -3.221 13.359 1.00 84.44 69 ARG A CA 1
ATOM 519 C C . ARG A 1 69 ? 8.453 -3.485 14.838 1.00 84.44 69 ARG A C 1
ATOM 521 O O . ARG A 1 69 ? 8.275 -2.568 15.629 1.00 84.44 69 ARG A O 1
ATOM 528 N N . GLY A 1 70 ? 8.506 -4.761 15.219 1.00 82.38 70 GLY A N 1
ATOM 529 C CA . GLY A 1 70 ? 8.337 -5.190 16.612 1.00 82.38 70 GLY A CA 1
ATOM 530 C C . GLY A 1 70 ? 6.882 -5.315 17.063 1.00 82.38 70 GLY A C 1
ATOM 531 O O . GLY A 1 70 ? 6.647 -5.634 18.223 1.00 82.38 70 GLY A O 1
ATOM 532 N N . ARG A 1 71 ? 5.920 -5.115 16.158 1.00 87.19 71 ARG A N 1
ATOM 533 C CA . ARG A 1 71 ? 4.498 -5.369 16.402 1.00 87.19 71 ARG A CA 1
ATOM 534 C C . ARG A 1 71 ? 4.107 -6.726 15.834 1.00 87.19 71 ARG A C 1
ATOM 536 O O . ARG A 1 71 ? 4.704 -7.165 14.858 1.00 87.19 71 ARG A O 1
ATOM 543 N N . SER A 1 72 ? 3.105 -7.352 16.432 1.00 87.06 72 SER A N 1
ATOM 544 C CA . SER A 1 72 ? 2.390 -8.496 15.861 1.00 87.06 72 SER A CA 1
ATOM 545 C C . SER A 1 72 ? 0.926 -8.104 15.715 1.00 87.06 72 SER A C 1
ATOM 547 O O . SER A 1 72 ? 0.412 -7.346 16.541 1.00 87.06 72 SER A O 1
ATOM 549 N N . PHE A 1 73 ? 0.281 -8.577 14.653 1.00 88.25 73 PHE A N 1
ATOM 550 C CA . PHE A 1 73 ? -1.103 -8.234 14.346 1.00 88.25 73 PHE A CA 1
ATOM 551 C C . PHE A 1 73 ? -1.934 -9.505 14.224 1.00 88.25 73 PHE A C 1
ATOM 553 O O . PHE A 1 73 ? -1.780 -10.243 13.250 1.00 88.25 73 PHE A O 1
ATOM 560 N N . ASP A 1 74 ? -2.821 -9.719 15.188 1.00 91.56 74 ASP A N 1
ATOM 561 C CA . ASP A 1 74 ? -3.844 -10.764 15.170 1.00 91.56 74 ASP A CA 1
ATOM 562 C C . ASP A 1 74 ? -5.206 -10.137 14.838 1.00 91.56 74 ASP A C 1
ATOM 564 O O . ASP A 1 74 ? -5.442 -8.966 15.153 1.00 91.56 74 ASP A O 1
ATOM 568 N N . ASN A 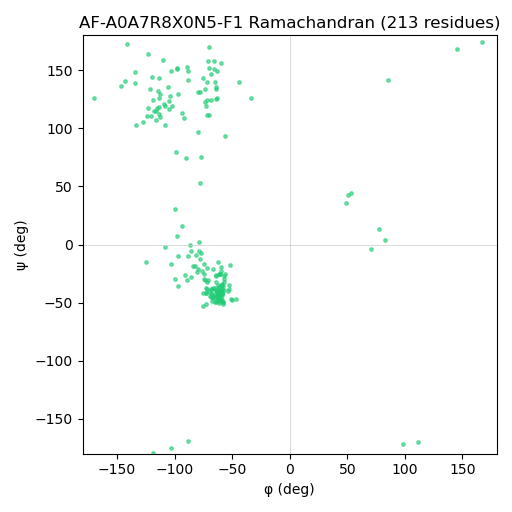1 75 ? -6.081 -10.897 14.173 1.00 93.88 75 ASN A N 1
ATOM 569 C CA . ASN A 1 75 ? -7.428 -10.478 13.754 1.00 93.88 75 ASN A CA 1
ATOM 570 C C . ASN A 1 75 ? -7.470 -9.119 13.028 1.00 93.88 75 ASN A C 1
ATOM 572 O O . ASN A 1 75 ? -8.406 -8.332 13.197 1.00 93.88 75 ASN A O 1
ATOM 576 N N . ALA A 1 76 ? -6.447 -8.812 12.229 1.00 94.50 76 ALA A N 1
ATOM 577 C CA . ALA A 1 76 ? -6.313 -7.517 11.573 1.00 94.50 76 ALA A CA 1
ATOM 578 C C . ALA A 1 76 ? -6.530 -7.585 10.054 1.00 94.50 76 ALA A C 1
ATOM 580 O O . ALA A 1 76 ? -6.358 -8.616 9.406 1.00 94.50 76 ALA A O 1
ATOM 581 N N . PHE A 1 77 ? -6.850 -6.443 9.458 1.00 95.31 77 PHE A N 1
ATOM 582 C CA . PHE A 1 77 ? -6.821 -6.227 8.018 1.00 95.31 77 PHE A CA 1
ATOM 583 C C . PHE A 1 77 ? -5.775 -5.161 7.699 1.00 95.31 77 PHE A C 1
ATOM 585 O O . PHE A 1 77 ? -5.961 -3.985 8.008 1.00 95.31 77 PHE A O 1
ATOM 592 N N . ILE A 1 78 ? -4.648 -5.573 7.125 1.00 95.00 78 ILE A N 1
ATOM 593 C CA . ILE A 1 78 ? -3.498 -4.705 6.866 1.00 95.00 78 ILE A CA 1
ATOM 594 C C . ILE A 1 78 ? -3.443 -4.380 5.376 1.00 95.00 78 ILE A C 1
ATOM 596 O O . ILE A 1 78 ? -3.345 -5.283 4.549 1.00 95.00 78 ILE A O 1
ATOM 600 N N . ILE A 1 79 ? -3.458 -3.094 5.042 1.00 95.62 79 ILE A N 1
ATOM 601 C CA . ILE A 1 79 ? -3.287 -2.576 3.686 1.00 95.62 79 ILE A CA 1
ATOM 602 C C . ILE A 1 79 ? -1.912 -1.927 3.609 1.00 95.62 79 ILE A C 1
ATOM 604 O O . ILE A 1 79 ? -1.629 -0.973 4.335 1.00 95.62 79 ILE A O 1
ATOM 608 N N . VAL A 1 80 ? -1.069 -2.455 2.730 1.00 94.69 80 VAL A N 1
ATOM 609 C CA . VAL A 1 80 ? 0.268 -1.940 2.443 1.00 94.69 80 VAL A CA 1
ATOM 610 C C . VAL A 1 80 ? 0.219 -1.305 1.066 1.00 94.69 80 VAL A C 1
ATOM 612 O O . VAL A 1 80 ? 0.168 -2.007 0.059 1.00 94.69 80 VAL A O 1
ATOM 615 N N . ASP A 1 81 ? 0.173 0.018 1.029 1.00 92.88 81 ASP A N 1
ATOM 616 C CA . ASP A 1 81 ? 0.137 0.779 -0.215 1.00 92.88 81 ASP A CA 1
ATOM 617 C C . ASP A 1 81 ? 1.556 1.101 -0.705 1.00 92.88 81 ASP A C 1
ATOM 619 O O . ASP A 1 81 ? 2.483 1.194 0.103 1.00 92.88 81 ASP A O 1
ATOM 623 N N . GLU A 1 82 ? 1.730 1.272 -2.016 1.00 91.81 82 GLU A N 1
ATOM 624 C CA . GLU A 1 82 ? 3.030 1.487 -2.680 1.00 91.81 82 GLU A CA 1
ATOM 625 C C . GLU A 1 82 ? 4.098 0.425 -2.353 1.00 91.81 82 GLU A C 1
ATOM 627 O O . 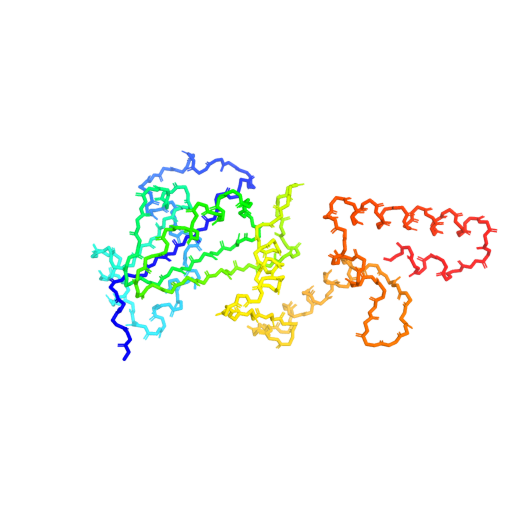GLU A 1 82 ? 5.259 0.735 -2.075 1.00 91.81 82 GLU A O 1
ATOM 632 N N . THR A 1 83 ? 3.723 -0.854 -2.361 1.00 93.38 83 THR A N 1
ATOM 633 C CA . THR A 1 83 ? 4.615 -1.962 -1.973 1.00 93.38 83 THR A CA 1
ATOM 634 C C . THR A 1 83 ? 5.864 -2.072 -2.859 1.00 93.38 83 THR A C 1
ATOM 636 O O . THR A 1 83 ? 6.900 -2.552 -2.396 1.00 93.38 83 THR A O 1
ATOM 639 N N . GLN A 1 84 ? 5.821 -1.590 -4.106 1.00 89.25 84 GLN A N 1
ATOM 640 C CA . GLN A 1 84 ? 6.998 -1.523 -4.980 1.00 89.25 84 GLN A CA 1
ATOM 641 C C . GLN A 1 84 ? 8.122 -0.657 -4.387 1.00 89.25 84 GLN A C 1
ATOM 643 O O . GLN A 1 84 ? 9.292 -0.845 -4.708 1.00 89.25 84 GLN A O 1
ATOM 648 N N . ASN A 1 85 ? 7.778 0.255 -3.476 1.00 89.81 85 ASN A N 1
ATOM 649 C CA . ASN A 1 85 ? 8.716 1.143 -2.805 1.00 89.81 85 ASN A CA 1
ATOM 650 C C . ASN A 1 85 ? 9.212 0.603 -1.453 1.00 89.81 85 ASN A C 1
ATOM 652 O O . ASN A 1 85 ? 9.769 1.346 -0.645 1.00 89.81 85 ASN A O 1
ATOM 656 N N . ILE A 1 86 ? 9.012 -0.690 -1.197 1.00 89.50 86 ILE A N 1
ATOM 657 C CA . ILE A 1 86 ? 9.506 -1.404 -0.018 1.00 89.50 86 ILE A CA 1
ATOM 658 C C . ILE A 1 86 ? 10.680 -2.287 -0.434 1.00 89.50 86 ILE A C 1
ATOM 660 O O . ILE A 1 86 ? 10.601 -3.009 -1.426 1.00 89.50 86 ILE A O 1
ATOM 664 N N . THR A 1 87 ? 11.762 -2.296 0.343 1.00 88.19 87 THR A N 1
ATOM 665 C CA . THR A 1 87 ? 12.879 -3.219 0.095 1.00 88.19 87 THR A CA 1
ATOM 666 C C . THR A 1 87 ? 12.503 -4.663 0.443 1.00 88.19 87 THR A C 1
ATOM 668 O O . THR A 1 87 ? 11.651 -4.937 1.291 1.00 88.19 87 THR A O 1
ATOM 671 N N . THR A 1 88 ? 13.212 -5.646 -0.121 1.00 85.81 88 THR A N 1
ATOM 672 C CA . THR A 1 88 ? 12.997 -7.063 0.250 1.00 85.81 88 THR A CA 1
ATOM 673 C C . THR A 1 88 ? 13.190 -7.310 1.759 1.00 85.81 88 THR A C 1
ATOM 675 O O . THR A 1 88 ? 12.519 -8.161 2.350 1.00 85.81 88 THR A O 1
ATOM 678 N N . HIS A 1 89 ? 14.094 -6.564 2.406 1.00 86.31 89 HIS A N 1
ATOM 679 C CA . HIS A 1 89 ? 14.335 -6.676 3.845 1.00 86.31 89 HIS A CA 1
ATOM 680 C C . HIS A 1 89 ? 13.134 -6.199 4.669 1.00 86.31 89 HIS A C 1
ATOM 682 O O . HIS A 1 89 ? 12.687 -6.904 5.576 1.00 86.31 89 HIS A O 1
ATOM 688 N N . GLU A 1 90 ? 12.592 -5.027 4.344 1.00 89.38 90 GLU A N 1
ATOM 689 C CA . GLU A 1 90 ? 11.416 -4.469 5.013 1.00 89.38 90 GLU A CA 1
ATOM 690 C C . GLU A 1 90 ? 10.172 -5.320 4.775 1.00 89.38 90 GLU A C 1
ATOM 692 O O . GLU A 1 90 ? 9.397 -5.552 5.702 1.00 89.38 90 GLU A O 1
ATOM 697 N N . LEU A 1 91 ? 10.020 -5.873 3.571 1.00 90.25 91 LEU A N 1
ATOM 698 C CA . LEU A 1 91 ? 8.926 -6.783 3.280 1.00 90.25 91 LEU A CA 1
ATOM 699 C C . LEU A 1 91 ? 9.005 -8.053 4.140 1.00 90.25 91 LEU A C 1
ATOM 701 O O . LEU A 1 91 ? 8.008 -8.473 4.724 1.00 90.25 91 LEU A O 1
ATOM 705 N N . LYS A 1 92 ? 10.198 -8.647 4.280 1.00 89.69 92 LYS A N 1
ATOM 706 C CA . LYS A 1 92 ? 10.409 -9.784 5.188 1.00 89.69 92 LYS A CA 1
ATOM 707 C C . LYS A 1 92 ? 10.096 -9.400 6.635 1.00 89.69 92 LYS A C 1
ATOM 709 O O . LYS A 1 92 ? 9.484 -10.189 7.355 1.00 89.69 92 LYS A O 1
ATOM 714 N N . MET A 1 93 ? 10.498 -8.201 7.059 1.00 89.44 93 MET A N 1
ATOM 715 C CA . MET A 1 93 ? 10.177 -7.673 8.385 1.00 89.44 93 MET A CA 1
ATOM 716 C C . MET A 1 93 ? 8.666 -7.563 8.596 1.00 89.44 93 MET A C 1
ATOM 718 O O . MET A 1 93 ? 8.212 -7.918 9.675 1.00 89.44 93 MET A O 1
ATOM 722 N N . LEU A 1 94 ? 7.902 -7.150 7.584 1.00 90.81 94 LEU A N 1
ATOM 723 C CA . LEU A 1 94 ? 6.451 -6.996 7.660 1.00 90.81 94 LEU A CA 1
ATOM 724 C C . LEU A 1 94 ? 5.700 -8.335 7.615 1.00 90.81 94 LEU A C 1
ATOM 726 O O . LEU A 1 94 ? 4.905 -8.631 8.503 1.00 90.81 94 LEU A O 1
ATOM 730 N N . LEU A 1 95 ? 5.965 -9.169 6.604 1.00 91.25 95 LEU A N 1
ATOM 731 C CA . LEU A 1 95 ? 5.227 -10.419 6.376 1.00 91.25 95 LEU A CA 1
ATOM 732 C C . LEU A 1 95 ? 5.403 -11.431 7.515 1.00 91.25 95 LEU A C 1
ATOM 734 O O . LEU A 1 95 ? 4.510 -12.226 7.779 1.00 91.25 95 LEU A O 1
ATOM 738 N N . THR A 1 96 ? 6.528 -11.377 8.232 1.00 88.94 96 THR A N 1
ATOM 739 C CA . THR A 1 96 ? 6.790 -12.243 9.397 1.00 88.94 96 THR A CA 1
ATOM 740 C C . THR A 1 96 ? 6.088 -11.787 10.684 1.00 88.94 96 THR A C 1
ATOM 742 O O . THR A 1 96 ? 6.275 -12.408 11.728 1.00 88.94 96 THR A O 1
ATOM 745 N N . ARG A 1 97 ? 5.288 -10.712 10.634 1.00 84.62 97 ARG A N 1
ATOM 746 C CA . ARG A 1 97 ? 4.503 -10.174 11.767 1.00 84.62 97 ARG A CA 1
ATOM 747 C C . ARG A 1 97 ? 3.001 -10.396 11.653 1.00 84.62 97 ARG A C 1
ATOM 749 O O . ARG A 1 97 ? 2.259 -10.007 12.555 1.00 84.62 97 ARG A O 1
ATOM 756 N N . VAL A 1 98 ? 2.562 -10.995 10.552 1.00 88.00 98 VAL A N 1
ATOM 757 C CA . VAL A 1 98 ? 1.164 -11.348 10.324 1.00 88.00 98 VAL A CA 1
ATOM 758 C C . VAL A 1 98 ? 0.815 -12.525 11.233 1.00 88.00 98 VAL A C 1
ATOM 760 O O . VAL A 1 98 ? 1.359 -13.615 11.072 1.00 88.00 98 VAL A O 1
ATOM 763 N N . GLY A 1 99 ? -0.040 -12.263 12.218 1.00 88.81 99 GLY A N 1
ATOM 764 C CA . GLY A 1 99 ? -0.536 -13.240 13.178 1.00 88.81 99 GLY A CA 1
ATOM 765 C C . GLY A 1 99 ? -1.793 -13.965 12.699 1.00 88.81 99 GLY A C 1
ATOM 766 O O . GLY A 1 99 ? -2.183 -13.882 11.529 1.00 88.81 99 GLY A O 1
ATOM 767 N N . GLU A 1 100 ? -2.434 -14.702 13.601 1.00 90.31 100 GLU A N 1
ATOM 768 C CA . GLU A 1 100 ? -3.631 -15.472 13.262 1.00 90.31 100 GLU A CA 1
ATOM 769 C C . GLU A 1 100 ? -4.831 -14.557 12.999 1.00 90.31 100 GLU A C 1
ATOM 771 O O . GLU A 1 100 ? -4.923 -13.436 13.491 1.00 90.31 100 GLU A O 1
ATOM 776 N N . GLY A 1 101 ? -5.760 -15.013 12.156 1.00 91.31 101 GLY A N 1
ATOM 777 C CA . GLY A 1 101 ? -6.951 -14.227 11.811 1.00 91.31 101 GLY A CA 1
ATOM 778 C C . GLY A 1 101 ? -6.682 -12.999 10.931 1.00 91.31 101 GLY A C 1
ATOM 779 O O . GLY A 1 101 ? -7.641 -12.377 10.479 1.00 91.31 101 GLY A O 1
ATOM 780 N N . THR A 1 102 ? -5.422 -12.688 10.619 1.00 93.62 102 THR A N 1
ATOM 781 C CA . THR A 1 102 ? -5.044 -11.487 9.869 1.00 93.62 102 THR A CA 1
ATOM 782 C C . THR A 1 102 ? -5.050 -11.703 8.359 1.00 93.62 102 THR A C 1
ATOM 784 O O . THR A 1 102 ? -4.638 -12.743 7.845 1.00 93.62 102 THR A O 1
ATOM 787 N N . THR A 1 103 ? -5.502 -10.685 7.631 1.00 94.62 103 THR A N 1
ATOM 788 C CA . THR A 1 103 ? -5.350 -10.573 6.177 1.00 94.62 103 THR A CA 1
ATOM 789 C C . THR A 1 103 ? -4.420 -9.409 5.872 1.00 94.62 103 THR A C 1
ATOM 791 O O . THR A 1 103 ? -4.626 -8.309 6.380 1.00 94.62 103 THR A O 1
ATOM 794 N N . ILE A 1 104 ? -3.407 -9.643 5.038 1.00 94.81 104 ILE A N 1
ATOM 795 C CA . ILE A 1 104 ? -2.521 -8.596 4.528 1.00 94.81 104 ILE A CA 1
ATOM 796 C C . ILE A 1 104 ? -2.710 -8.453 3.019 1.00 94.81 104 ILE A C 1
ATOM 798 O O . ILE A 1 104 ? -2.718 -9.445 2.292 1.00 94.81 104 ILE A O 1
ATOM 802 N N . VAL A 1 105 ? -2.868 -7.216 2.562 1.00 96.00 105 VAL A N 1
ATOM 803 C CA . VAL A 1 105 ? -2.983 -6.851 1.152 1.00 96.00 105 VAL A CA 1
ATOM 804 C C . VAL A 1 105 ? -1.782 -5.991 0.792 1.00 96.00 105 VAL A C 1
ATOM 806 O O . VAL A 1 105 ? -1.600 -4.909 1.348 1.00 96.00 105 VAL A O 1
ATOM 809 N N . LEU A 1 106 ? -0.963 -6.494 -0.129 1.00 95.56 106 LEU A N 1
ATOM 810 C CA . LEU A 1 106 ? 0.141 -5.757 -0.730 1.00 95.56 106 LEU A CA 1
ATOM 811 C C . LEU A 1 106 ? -0.359 -5.124 -2.029 1.00 95.56 106 LEU A C 1
ATOM 813 O O . LEU A 1 106 ? -0.702 -5.844 -2.965 1.00 95.56 106 LEU A O 1
ATOM 817 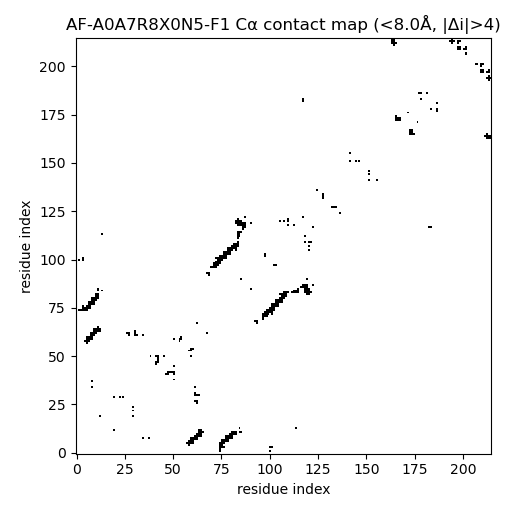N N . ASN A 1 107 ? -0.433 -3.798 -2.064 1.00 94.50 107 ASN A N 1
ATOM 818 C CA . ASN A 1 107 ? -0.889 -3.012 -3.206 1.00 94.50 107 ASN A CA 1
ATOM 819 C C . ASN A 1 107 ? 0.264 -2.177 -3.772 1.00 94.50 107 ASN A C 1
ATOM 821 O O . ASN A 1 107 ? 1.094 -1.678 -3.009 1.00 94.50 107 ASN A O 1
ATOM 825 N N . GLY A 1 108 ? 0.317 -2.015 -5.092 1.00 92.31 108 GLY A N 1
ATOM 826 C CA . GLY A 1 108 ? 1.318 -1.187 -5.760 1.00 92.31 108 GLY A CA 1
ATOM 827 C C . GLY A 1 108 ? 1.375 -1.416 -7.269 1.00 92.31 108 GLY A C 1
ATOM 828 O O . GLY A 1 108 ? 0.715 -2.314 -7.791 1.00 92.31 108 GLY A O 1
ATOM 829 N N . ASP A 1 109 ? 2.189 -0.613 -7.950 1.00 88.69 109 ASP A N 1
ATOM 830 C CA . ASP A 1 109 ? 2.483 -0.740 -9.382 1.00 88.69 109 ASP A CA 1
ATOM 831 C C . ASP A 1 109 ? 3.978 -1.023 -9.568 1.00 88.69 109 ASP A C 1
ATOM 833 O O . ASP A 1 109 ? 4.822 -0.186 -9.248 1.00 88.69 109 ASP A O 1
ATOM 837 N N . VAL A 1 110 ? 4.313 -2.206 -10.091 1.00 83.38 110 VAL A N 1
ATOM 838 C CA . VAL A 1 110 ? 5.704 -2.652 -10.294 1.00 83.38 110 VAL A CA 1
ATOM 839 C C . VAL A 1 110 ? 6.495 -1.744 -11.244 1.00 83.38 110 VAL A C 1
ATOM 841 O O . VAL A 1 110 ? 7.714 -1.639 -11.116 1.00 83.38 110 VAL A O 1
ATOM 844 N N . GLN A 1 111 ? 5.824 -1.030 -12.154 1.00 78.50 111 GLN A N 1
ATOM 845 C CA . GLN A 1 111 ? 6.484 -0.116 -13.095 1.00 78.50 111 GLN A CA 1
ATOM 846 C C . GLN A 1 111 ? 6.828 1.237 -12.452 1.00 78.50 111 GLN A C 1
ATOM 848 O O . GLN A 1 111 ? 7.746 1.918 -12.907 1.00 78.50 111 GLN A O 1
ATOM 853 N N . GLN A 1 112 ? 6.165 1.604 -11.350 1.00 78.12 112 GLN A N 1
ATOM 854 C CA . GLN A 1 112 ? 6.337 2.888 -10.657 1.00 78.12 112 GLN A CA 1
ATOM 855 C C . GLN A 1 112 ? 7.245 2.777 -9.427 1.00 78.12 112 GLN A C 1
ATOM 857 O O . GLN A 1 112 ? 7.059 3.468 -8.427 1.00 78.12 112 GLN A O 1
ATOM 862 N N . SER A 1 113 ? 8.215 1.863 -9.464 1.00 81.06 113 SER A N 1
ATOM 863 C CA . SER A 1 113 ? 9.184 1.732 -8.380 1.00 81.06 113 SER A CA 1
ATOM 864 C C . SER A 1 113 ? 10.172 2.902 -8.387 1.00 81.06 113 SER A C 1
ATOM 866 O O . SER A 1 113 ? 10.937 3.073 -9.345 1.00 81.06 113 SER A O 1
ATOM 868 N N . ASP A 1 114 ? 10.192 3.657 -7.289 1.00 75.25 114 ASP A N 1
ATOM 869 C CA . ASP A 1 114 ? 11.132 4.745 -6.988 1.00 75.25 114 ASP A CA 1
ATOM 870 C C . ASP A 1 114 ? 12.474 4.226 -6.437 1.00 75.25 114 ASP A C 1
ATOM 872 O O . ASP A 1 114 ? 13.440 4.982 -6.277 1.00 75.25 114 ASP A O 1
ATOM 876 N N . LEU A 1 115 ? 12.561 2.927 -6.129 1.00 74.69 115 LEU A N 1
ATOM 877 C CA . LEU A 1 115 ? 13.782 2.303 -5.637 1.00 74.69 115 LEU A CA 1
ATOM 878 C C . LEU A 1 115 ? 14.802 2.148 -6.771 1.00 74.69 115 LEU A C 1
ATOM 880 O O . LEU A 1 115 ? 14.504 1.657 -7.860 1.00 74.69 115 LEU A O 1
ATOM 884 N N . LYS A 1 116 ? 16.052 2.519 -6.477 1.00 67.75 116 LYS A N 1
ATOM 885 C CA . LYS A 1 116 ? 17.211 2.208 -7.335 1.00 67.75 116 LYS A CA 1
ATOM 886 C C . LYS A 1 116 ? 17.635 0.740 -7.236 1.00 67.75 116 LYS A C 1
ATOM 888 O O . LYS A 1 116 ? 18.403 0.267 -8.063 1.00 67.75 116 LYS A O 1
ATOM 893 N N . GLU A 1 117 ? 17.171 0.060 -6.196 1.00 66.00 117 GLU A N 1
ATOM 894 C CA . GLU A 1 117 ? 17.435 -1.342 -5.890 1.00 66.00 117 GLU A CA 1
ATOM 895 C C . GLU A 1 117 ? 16.230 -2.232 -6.239 1.00 66.00 117 GLU A C 1
ATOM 897 O O . GLU A 1 117 ? 15.251 -1.775 -6.828 1.00 66.00 117 GLU A O 1
ATOM 902 N N . ALA A 1 118 ? 16.310 -3.524 -5.907 1.00 65.00 118 ALA A N 1
ATOM 903 C CA . ALA A 1 118 ? 15.249 -4.481 -6.206 1.00 65.00 118 ALA A CA 1
ATOM 904 C C . ALA A 1 118 ? 13.942 -4.139 -5.471 1.00 65.00 118 ALA A C 1
ATOM 906 O O . ALA A 1 118 ? 13.917 -4.048 -4.240 1.00 65.00 118 ALA A O 1
ATOM 907 N N . ASP A 1 119 ? 12.855 -4.025 -6.233 1.00 78.69 119 ASP A N 1
ATOM 908 C CA . ASP A 1 119 ? 11.531 -3.709 -5.709 1.00 78.69 119 ASP A CA 1
ATOM 909 C C . ASP A 1 119 ? 10.931 -4.899 -4.927 1.00 78.69 119 ASP A C 1
ATOM 911 O O . ASP A 1 119 ? 11.079 -6.072 -5.300 1.00 78.69 119 ASP A O 1
ATOM 915 N N . GLY A 1 120 ? 10.273 -4.605 -3.804 1.00 79.56 120 GLY A N 1
ATOM 916 C CA . GLY A 1 120 ? 9.704 -5.620 -2.919 1.00 79.56 120 GLY A CA 1
ATOM 917 C C . GLY A 1 120 ? 8.482 -6.340 -3.491 1.00 79.56 120 GLY A C 1
ATOM 918 O O . GLY A 1 120 ? 8.286 -7.522 -3.194 1.00 79.56 120 GLY A O 1
ATOM 919 N N . LEU A 1 121 ? 7.683 -5.672 -4.323 1.00 88.69 121 LEU A N 1
ATOM 920 C CA . LEU A 1 121 ? 6.448 -6.206 -4.896 1.00 88.69 121 LEU A CA 1
ATOM 921 C C . LEU A 1 121 ? 6.734 -7.270 -5.970 1.00 88.69 121 LEU A C 1
ATOM 923 O O . LEU A 1 121 ? 6.267 -8.404 -5.863 1.00 88.69 121 LEU A O 1
ATOM 927 N N . THR A 1 122 ? 7.581 -6.977 -6.952 1.00 87.62 122 THR A N 1
ATOM 928 C CA . THR A 1 122 ? 8.043 -7.951 -7.950 1.00 87.62 122 THR A CA 1
ATOM 929 C C . THR A 1 122 ? 8.730 -9.122 -7.268 1.00 87.62 122 THR A C 1
ATOM 931 O O . THR A 1 122 ? 8.484 -10.285 -7.606 1.00 87.62 122 THR A O 1
ATOM 934 N N . LYS A 1 123 ? 9.544 -8.858 -6.234 1.00 85.44 123 LYS A N 1
ATOM 935 C CA . LYS A 1 123 ? 10.227 -9.933 -5.512 1.00 85.44 123 LYS A CA 1
ATOM 936 C C . LYS A 1 123 ? 9.251 -10.869 -4.805 1.00 85.44 123 LYS A C 1
ATOM 938 O O . LYS A 1 123 ? 9.454 -12.085 -4.854 1.00 85.44 123 LYS A O 1
ATOM 943 N N . VAL A 1 124 ? 8.210 -10.347 -4.152 1.00 90.12 124 VAL A N 1
ATOM 944 C CA . VAL A 1 124 ? 7.226 -11.191 -3.455 1.00 90.12 124 VAL A CA 1
ATOM 945 C C . VAL A 1 124 ? 6.360 -11.981 -4.418 1.00 90.12 124 VAL A C 1
ATOM 947 O O . VAL A 1 124 ? 6.149 -13.167 -4.179 1.00 90.12 124 VAL A O 1
ATOM 950 N N . ILE A 1 125 ? 5.949 -11.371 -5.531 1.00 88.62 125 ILE A N 1
ATOM 951 C CA . ILE A 1 125 ? 5.222 -12.041 -6.615 1.00 88.62 125 ILE A CA 1
ATOM 952 C C . ILE A 1 125 ? 6.061 -13.205 -7.150 1.00 88.62 125 ILE A C 1
ATOM 954 O O . ILE A 1 125 ? 5.584 -14.340 -7.216 1.00 88.62 125 ILE A O 1
ATOM 958 N N . HIS A 1 126 ? 7.340 -12.956 -7.449 1.00 86.00 126 HIS A N 1
ATOM 959 C CA . HIS A 1 126 ? 8.266 -13.988 -7.906 1.00 86.00 126 HIS A CA 1
ATOM 960 C C . HIS A 1 126 ? 8.413 -15.122 -6.882 1.00 86.00 126 HIS A C 1
ATOM 962 O O . HIS A 1 126 ? 8.324 -16.294 -7.244 1.00 86.00 126 HIS A O 1
ATOM 968 N N . MET A 1 127 ? 8.621 -14.805 -5.598 1.00 87.06 127 MET A N 1
ATOM 969 C CA . MET A 1 127 ? 8.747 -15.822 -4.546 1.00 87.06 127 MET A CA 1
ATOM 970 C C . MET A 1 127 ? 7.459 -16.634 -4.373 1.00 87.06 127 MET A C 1
ATOM 972 O O . MET A 1 127 ? 7.534 -17.855 -4.236 1.00 87.06 127 MET A O 1
ATOM 976 N N . ALA A 1 128 ? 6.294 -15.986 -4.420 1.00 89.81 128 ALA A N 1
ATOM 977 C CA . ALA A 1 128 ? 4.998 -16.645 -4.336 1.00 89.81 128 ALA A CA 1
ATOM 978 C C . ALA A 1 128 ? 4.792 -17.641 -5.483 1.00 89.81 128 ALA A C 1
ATOM 980 O O . ALA A 1 128 ? 4.480 -18.803 -5.222 1.00 89.81 128 ALA A O 1
ATOM 981 N N . LYS A 1 129 ? 5.056 -17.219 -6.730 1.00 89.38 129 LYS A N 1
ATOM 982 C CA . LYS A 1 129 ? 4.992 -18.079 -7.925 1.00 89.38 129 LYS A CA 1
ATOM 983 C C . LYS A 1 129 ? 6.004 -19.233 -7.827 1.00 89.38 129 LYS A C 1
ATOM 985 O O . LYS A 1 129 ? 5.630 -20.397 -7.946 1.00 89.38 129 LYS A O 1
ATOM 990 N N . LYS A 1 130 ? 7.273 -18.930 -7.526 1.00 89.94 130 LYS A N 1
ATOM 991 C CA . LYS A 1 130 ? 8.375 -19.90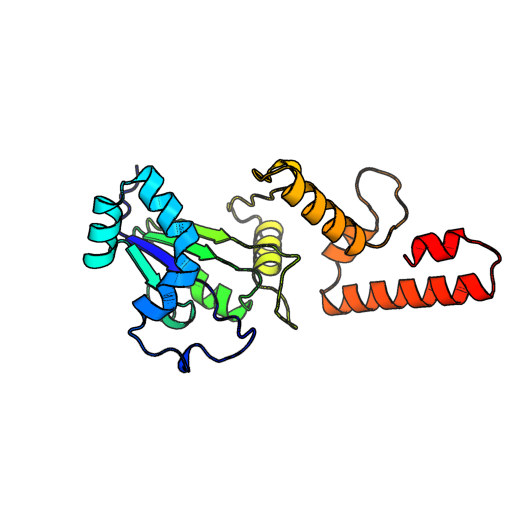9 -7.440 1.00 89.94 130 LYS A CA 1
ATOM 992 C C . LYS A 1 130 ? 8.139 -21.001 -6.395 1.00 89.94 130 LYS A C 1
ATOM 994 O O . LYS A 1 130 ? 8.492 -22.154 -6.628 1.00 89.94 130 LYS A O 1
ATOM 999 N N . HIS A 1 131 ? 7.589 -20.638 -5.240 1.00 91.75 131 HIS A N 1
ATOM 1000 C CA . HIS A 1 131 ? 7.352 -21.567 -4.134 1.00 91.75 131 HIS A CA 1
ATOM 1001 C C . HIS A 1 131 ? 5.912 -22.093 -4.077 1.00 91.75 131 HIS A C 1
ATOM 1003 O O . HIS A 1 131 ? 5.577 -22.791 -3.124 1.00 91.75 131 HIS A O 1
ATOM 1009 N N . MET A 1 132 ? 5.080 -21.787 -5.083 1.00 92.75 132 MET A N 1
ATOM 1010 C CA . MET A 1 132 ? 3.668 -22.187 -5.155 1.00 92.75 132 MET A CA 1
ATOM 1011 C C . MET A 1 132 ? 2.900 -21.851 -3.869 1.00 92.75 132 MET A C 1
ATOM 1013 O O . MET A 1 132 ? 2.136 -22.663 -3.344 1.00 92.75 132 MET A O 1
ATOM 1017 N N . LEU A 1 133 ? 3.145 -20.654 -3.327 1.00 92.56 133 LEU A N 1
ATOM 1018 C CA . LEU A 1 133 ? 2.449 -20.204 -2.128 1.00 92.56 133 LEU A CA 1
ATOM 1019 C C . LEU A 1 133 ? 0.951 -20.050 -2.442 1.00 92.56 133 LEU A C 1
ATOM 1021 O O . LEU A 1 133 ? 0.612 -19.534 -3.509 1.00 92.56 133 LEU A O 1
ATOM 1025 N N . PRO A 1 134 ? 0.042 -20.439 -1.530 1.00 93.56 134 PRO A N 1
ATOM 1026 C CA . PRO A 1 134 ? -1.403 -20.331 -1.729 1.00 93.56 134 PRO A CA 1
ATOM 1027 C C . PRO A 1 134 ? -1.888 -18.888 -1.503 1.00 93.56 134 PRO A C 1
ATOM 1029 O O . PRO A 1 134 ? -2.782 -18.634 -0.699 1.00 93.56 134 PRO A O 1
ATOM 1032 N N . VAL A 1 135 ? -1.259 -17.928 -2.182 1.00 91.75 135 VAL A N 1
ATOM 1033 C CA . VAL A 1 135 ? -1.575 -16.501 -2.110 1.00 91.75 135 VAL A CA 1
ATOM 1034 C C . VAL A 1 135 ? -2.116 -16.044 -3.467 1.00 91.75 135 VAL A C 1
ATOM 1036 O O . VAL A 1 135 ? -1.472 -16.284 -4.489 1.00 91.75 135 VAL A O 1
ATOM 1039 N N . PRO A 1 136 ? -3.300 -15.414 -3.518 1.00 95.12 136 PRO A N 1
ATOM 1040 C CA . PRO A 1 136 ? -3.803 -14.835 -4.755 1.00 95.12 136 PRO A CA 1
ATOM 1041 C C . PRO A 1 136 ? -2.894 -13.700 -5.232 1.00 95.12 136 PRO A C 1
ATOM 1043 O O . PRO A 1 136 ? -2.507 -12.839 -4.444 1.00 95.12 136 PRO A O 1
ATOM 1046 N N . ILE A 1 137 ? -2.596 -13.687 -6.528 1.00 93.81 137 ILE A N 1
ATOM 1047 C CA . ILE A 1 137 ? -1.927 -12.576 -7.207 1.00 93.81 137 ILE A CA 1
ATOM 1048 C C . ILE A 1 137 ? -2.951 -12.004 -8.181 1.00 93.81 137 ILE A C 1
ATOM 1050 O O . ILE A 1 137 ? -3.453 -12.727 -9.040 1.00 93.81 137 ILE A O 1
ATOM 1054 N N . ILE A 1 138 ? -3.307 -10.736 -7.987 1.00 94.56 138 ILE A N 1
ATOM 1055 C CA . ILE A 1 138 ? -4.330 -10.042 -8.769 1.00 94.56 138 ILE A CA 1
ATOM 1056 C C . ILE A 1 138 ? -3.618 -8.961 -9.577 1.00 94.56 138 ILE A C 1
ATOM 1058 O O . ILE A 1 138 ? -3.126 -7.989 -9.010 1.00 94.56 138 ILE A O 1
ATOM 1062 N N . GLU A 1 139 ? -3.538 -9.163 -10.888 1.00 91.06 139 GLU A N 1
ATOM 1063 C CA . GLU A 1 139 ? -2.924 -8.227 -11.831 1.00 91.06 139 GLU A CA 1
ATOM 1064 C C . GLU A 1 139 ? -4.044 -7.459 -12.544 1.00 91.06 139 GLU A C 1
ATOM 1066 O O . GLU A 1 139 ? -4.896 -8.057 -13.203 1.00 91.06 139 GLU A O 1
ATOM 1071 N N . PHE A 1 140 ? -4.058 -6.137 -12.378 1.00 88.19 140 PHE A N 1
ATOM 1072 C CA . PHE A 1 140 ? -4.972 -5.248 -13.092 1.00 88.19 140 PHE A CA 1
ATOM 1073 C C . PHE A 1 140 ? -4.352 -4.809 -14.417 1.00 88.19 140 PHE A C 1
ATOM 1075 O O . PHE A 1 140 ? -3.136 -4.658 -14.532 1.00 88.19 140 PHE A O 1
ATOM 1082 N N . ASN A 1 141 ? -5.193 -4.566 -15.414 1.00 84.81 141 ASN A N 1
ATOM 1083 C CA . ASN A 1 141 ? -4.790 -4.048 -16.715 1.00 84.81 141 ASN A CA 1
ATOM 1084 C C . ASN A 1 141 ? -5.451 -2.685 -17.002 1.00 84.81 141 ASN A C 1
ATOM 1086 O O . ASN A 1 141 ? -6.203 -2.136 -16.195 1.00 84.81 141 ASN A O 1
ATOM 1090 N N . MET A 1 142 ? -5.160 -2.111 -18.172 1.00 82.56 142 MET A N 1
ATOM 1091 C CA . MET A 1 142 ? -5.689 -0.798 -18.563 1.00 82.56 142 MET A CA 1
ATOM 1092 C C . MET A 1 142 ? -7.223 -0.747 -18.654 1.00 82.56 142 MET A C 1
ATOM 1094 O O . MET A 1 142 ? -7.802 0.333 -18.506 1.00 82.56 142 MET A O 1
ATOM 1098 N N . ASP A 1 143 ? -7.887 -1.879 -18.891 1.00 85.94 143 ASP A N 1
ATOM 1099 C CA . ASP A 1 143 ? -9.346 -1.952 -18.971 1.00 85.94 143 ASP A CA 1
ATOM 1100 C C . ASP A 1 143 ? -9.999 -1.896 -17.579 1.00 85.94 143 ASP A C 1
ATOM 1102 O O . ASP A 1 143 ? -11.126 -1.410 -17.456 1.00 85.94 143 ASP A O 1
ATOM 1106 N N . ASP A 1 144 ? -9.263 -2.258 -16.522 1.00 88.12 144 ASP A N 1
ATOM 1107 C CA . ASP A 1 144 ? -9.706 -2.166 -15.123 1.00 88.12 144 ASP A CA 1
ATOM 1108 C C . ASP A 1 144 ? -9.657 -0.733 -14.564 1.00 88.12 144 ASP A C 1
ATOM 1110 O O . ASP A 1 144 ? -10.148 -0.450 -13.467 1.00 88.12 144 ASP A O 1
ATOM 1114 N N . ILE A 1 145 ? -9.095 0.216 -15.319 1.00 86.69 145 ILE A N 1
ATOM 1115 C CA . ILE A 1 145 ? -9.053 1.622 -14.920 1.00 86.69 145 ILE A CA 1
ATOM 1116 C C . ILE A 1 145 ? -10.470 2.201 -14.993 1.00 86.69 145 ILE A C 1
ATOM 1118 O O . ILE A 1 145 ? -11.018 2.441 -16.070 1.00 86.69 145 ILE A O 1
ATOM 1122 N N . ILE A 1 146 ? -11.059 2.519 -13.841 1.00 87.44 146 ILE A N 1
ATOM 1123 C CA . ILE A 1 146 ? -12.347 3.222 -13.751 1.00 87.44 146 ILE A CA 1
ATOM 1124 C C . ILE A 1 146 ? -12.084 4.709 -13.494 1.00 87.44 146 ILE A C 1
ATOM 1126 O O . ILE A 1 146 ? -12.133 5.201 -12.365 1.00 87.44 146 ILE A O 1
ATOM 1130 N N . ARG A 1 147 ? -11.751 5.430 -14.568 1.00 88.56 147 ARG A N 1
ATOM 1131 C CA . ARG A 1 147 ? -11.506 6.883 -14.597 1.00 88.56 147 ARG A CA 1
ATOM 1132 C C . ARG A 1 147 ? -12.075 7.489 -15.882 1.00 88.56 147 ARG A C 1
ATOM 1134 O O . ARG A 1 147 ? -12.524 6.757 -16.762 1.00 88.56 147 ARG A O 1
ATOM 1141 N N . SER A 1 148 ? -12.069 8.819 -15.971 1.00 91.94 148 SER A N 1
ATOM 1142 C CA . SER A 1 148 ? -12.513 9.546 -17.164 1.00 91.94 148 SER A CA 1
ATOM 1143 C C . SER A 1 148 ? -11.690 9.170 -18.401 1.00 91.94 148 SER A C 1
ATOM 1145 O O . SER A 1 148 ? -10.528 8.764 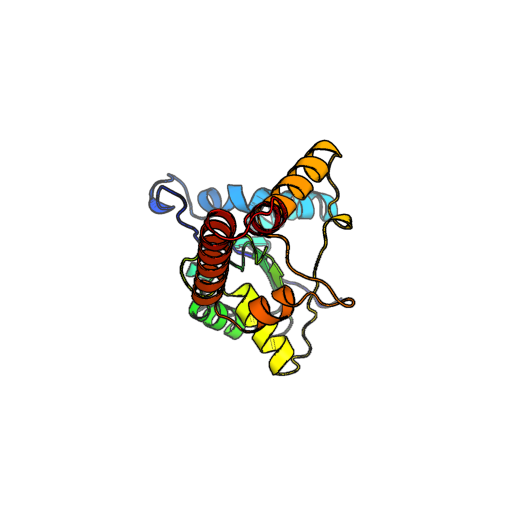-18.291 1.00 91.94 148 SER A O 1
ATOM 1147 N N . ASP A 1 149 ? -12.274 9.353 -19.587 1.00 91.56 149 ASP A N 1
ATOM 1148 C CA . ASP A 1 149 ? -11.624 9.013 -20.860 1.00 91.56 149 ASP A CA 1
ATOM 1149 C C . ASP A 1 149 ? -10.292 9.745 -21.049 1.00 91.56 149 ASP A C 1
ATOM 1151 O O . ASP A 1 149 ? -9.327 9.161 -21.536 1.00 91.56 149 ASP A O 1
ATOM 1155 N N . ILE A 1 150 ? -10.200 10.993 -20.579 1.00 93.81 150 ILE A N 1
ATOM 1156 C CA . ILE A 1 150 ? -8.954 11.765 -20.613 1.00 93.81 150 ILE A CA 1
ATOM 1157 C C . ILE A 1 150 ? -7.855 11.129 -19.751 1.00 93.81 150 ILE A C 1
ATOM 1159 O O . ILE A 1 150 ? -6.707 11.071 -20.180 1.00 93.81 150 ILE A O 1
ATOM 1163 N N . THR A 1 151 ? -8.181 10.600 -18.567 1.00 89.50 151 THR A N 1
ATOM 1164 C CA . THR A 1 151 ? -7.202 9.893 -17.730 1.00 89.50 151 THR A CA 1
ATOM 1165 C C . THR A 1 151 ? -6.752 8.606 -18.407 1.00 89.50 151 THR A C 1
ATOM 1167 O O . THR A 1 151 ? -5.554 8.345 -18.471 1.00 89.50 151 THR A O 1
ATOM 1170 N N . LYS A 1 152 ? -7.686 7.827 -18.968 1.00 88.94 152 LYS A N 1
ATOM 1171 C CA . LYS A 1 152 ? -7.344 6.604 -19.711 1.00 88.94 152 LYS A CA 1
ATOM 1172 C C . LYS A 1 152 ? -6.443 6.897 -20.907 1.00 88.94 152 LYS A C 1
ATOM 1174 O O . LYS A 1 152 ? -5.506 6.144 -21.147 1.00 88.94 152 LYS A O 1
ATOM 1179 N N . MET A 1 153 ? -6.715 7.980 -21.638 1.00 89.31 153 MET A N 1
ATOM 1180 C CA . MET A 1 153 ? -5.897 8.429 -22.763 1.00 89.31 153 MET A CA 1
ATOM 1181 C C . MET A 1 153 ? -4.454 8.689 -22.321 1.00 89.31 153 MET A C 1
ATOM 1183 O O . MET A 1 153 ? -3.543 8.118 -22.906 1.00 89.31 153 MET A O 1
ATOM 1187 N N . TRP A 1 154 ? -4.247 9.477 -21.261 1.00 90.94 154 TRP A N 1
ATOM 1188 C CA . TRP A 1 154 ? -2.900 9.766 -20.758 1.00 90.94 154 TRP A CA 1
ATOM 1189 C C . TRP A 1 154 ? -2.164 8.522 -20.267 1.00 90.94 154 TRP A C 1
ATOM 1191 O O . TRP A 1 154 ? -1.002 8.338 -20.615 1.00 90.94 154 TRP A O 1
ATOM 1201 N N . VAL A 1 155 ? -2.836 7.645 -19.515 1.00 85.50 155 VAL A N 1
ATOM 1202 C CA . VAL A 1 155 ? -2.219 6.398 -19.035 1.00 85.50 155 VAL A CA 1
ATOM 1203 C C . VAL A 1 155 ? -1.766 5.531 -20.209 1.00 85.50 155 VAL A C 1
ATOM 1205 O O . VAL A 1 155 ? -0.628 5.076 -20.217 1.00 85.50 155 VAL A O 1
ATOM 1208 N N . LYS A 1 156 ? -2.614 5.357 -21.230 1.00 85.12 156 LYS A N 1
ATOM 1209 C CA . LYS A 1 156 ? -2.258 4.605 -22.443 1.00 85.12 156 LYS A CA 1
ATOM 1210 C C . LYS A 1 156 ? -1.045 5.199 -23.155 1.00 85.12 156 LYS A C 1
ATOM 1212 O O . LYS A 1 156 ? -0.185 4.446 -23.596 1.00 85.12 156 LYS A O 1
ATOM 1217 N N . THR A 1 157 ? -0.977 6.525 -23.258 1.00 84.81 157 THR A N 1
ATOM 1218 C CA . THR A 1 157 ? 0.159 7.210 -23.882 1.00 84.81 157 THR A CA 1
ATOM 1219 C C . THR A 1 157 ? 1.455 6.971 -23.110 1.00 84.81 157 THR A C 1
ATOM 1221 O O . THR A 1 157 ? 2.445 6.601 -23.728 1.00 84.81 157 THR A O 1
ATOM 1224 N N . PHE A 1 158 ? 1.460 7.114 -21.779 1.00 82.62 158 PHE A N 1
ATOM 1225 C CA . PHE A 1 158 ? 2.667 6.858 -20.978 1.00 82.62 158 PHE A CA 1
ATOM 1226 C C . PHE A 1 158 ? 3.135 5.403 -21.089 1.00 82.62 158 PHE A C 1
ATOM 1228 O O . PHE A 1 158 ? 4.303 5.156 -21.355 1.00 82.62 158 PHE A O 1
ATOM 1235 N N . TYR A 1 159 ? 2.205 4.446 -21.013 1.00 76.69 159 TYR A N 1
ATOM 1236 C CA . TYR A 1 159 ? 2.521 3.024 -21.180 1.00 76.69 159 TYR A CA 1
ATOM 1237 C C . TYR A 1 159 ? 3.153 2.688 -22.537 1.00 76.69 159 TYR A C 1
ATOM 1239 O O . TYR A 1 159 ? 3.967 1.771 -22.616 1.00 76.69 159 TYR A O 1
ATOM 1247 N N . ALA A 1 160 ? 2.751 3.385 -23.602 1.00 73.12 160 ALA A N 1
ATOM 1248 C CA . ALA A 1 160 ? 3.310 3.177 -24.933 1.00 73.12 160 ALA A CA 1
ATOM 1249 C C . ALA A 1 160 ? 4.739 3.732 -25.061 1.00 73.12 160 ALA A C 1
ATOM 1251 O O . ALA A 1 160 ? 5.561 3.099 -25.711 1.00 73.12 160 ALA A O 1
ATOM 1252 N N . GLU A 1 161 ? 5.040 4.871 -24.432 1.00 69.94 161 GLU A N 1
ATOM 1253 C CA . GLU A 1 161 ? 6.387 5.469 -24.438 1.00 69.94 161 GLU A CA 1
ATOM 1254 C C . GLU A 1 161 ? 7.378 4.708 -23.542 1.00 69.94 161 GLU A C 1
ATOM 1256 O O . GLU A 1 161 ? 8.569 4.642 -23.838 1.00 69.94 161 GLU A O 1
ATOM 1261 N N . ASP A 1 162 ? 6.899 4.084 -22.463 1.00 65.44 162 ASP A N 1
ATOM 1262 C CA . ASP A 1 162 ? 7.759 3.367 -21.516 1.00 65.44 162 ASP A CA 1
ATOM 1263 C C . ASP A 1 162 ? 8.186 1.957 -22.003 1.00 65.44 162 ASP A C 1
ATOM 1265 O O . ASP A 1 162 ? 9.010 1.308 -21.351 1.00 65.44 162 ASP A O 1
ATOM 1269 N N . ARG A 1 163 ? 7.677 1.460 -23.149 1.00 60.69 163 ARG A N 1
ATOM 1270 C CA . ARG A 1 163 ? 8.007 0.129 -23.713 1.00 60.69 163 ARG A CA 1
ATOM 1271 C C . ARG A 1 163 ? 8.454 0.206 -25.188 1.00 60.69 163 ARG A C 1
ATOM 1273 O O . ARG A 1 163 ? 7.595 0.318 -26.061 1.00 60.69 163 ARG A O 1
ATOM 1280 N N . PRO A 1 164 ? 9.756 0.050 -25.511 1.00 48.06 164 PRO A N 1
ATOM 1281 C CA . PRO A 1 164 ? 10.214 0.055 -26.902 1.00 48.06 164 PRO A CA 1
ATOM 1282 C C . PRO A 1 164 ? 9.726 -1.180 -27.676 1.00 48.06 164 PRO A C 1
ATOM 1284 O O . PRO A 1 164 ? 9.615 -2.286 -27.138 1.00 48.06 164 PRO A O 1
ATOM 1287 N N . ILE A 1 165 ? 9.460 -1.007 -28.973 1.00 45.62 165 ILE A N 1
ATOM 1288 C CA . ILE A 1 165 ? 8.844 -2.035 -29.825 1.00 45.62 165 ILE A CA 1
ATOM 1289 C C . ILE A 1 165 ? 9.837 -3.181 -30.105 1.00 45.62 165 ILE A C 1
ATOM 1291 O O . ILE A 1 165 ? 10.928 -2.986 -30.656 1.00 45.62 165 ILE A O 1
ATOM 1295 N N . HIS A 1 166 ? 9.447 -4.420 -29.791 1.00 52.16 166 HIS A N 1
ATOM 1296 C CA . HIS A 1 166 ? 10.231 -5.630 -30.070 1.00 52.16 166 HIS A CA 1
ATOM 1297 C C . HIS A 1 166 ? 9.459 -6.652 -30.927 1.00 52.16 166 HIS A C 1
ATOM 1299 O O . HIS A 1 166 ? 8.271 -6.502 -31.186 1.00 52.16 166 HIS A O 1
ATOM 1305 N N . TYR A 1 167 ? 10.184 -7.619 -31.507 1.00 42.53 167 TYR A N 1
ATOM 1306 C CA . TYR A 1 167 ? 9.644 -8.562 -32.494 1.00 42.53 167 TYR A CA 1
ATOM 1307 C C . TYR A 1 167 ? 8.730 -9.618 -31.849 1.00 42.53 167 TYR A C 1
ATOM 1309 O O . TYR A 1 167 ? 9.215 -10.431 -31.060 1.00 42.53 167 TYR A O 1
ATOM 1317 N N . GLY A 1 168 ? 7.478 -9.691 -32.308 1.00 46.91 168 GLY A N 1
ATOM 1318 C CA . GLY A 1 168 ? 6.508 -10.709 -31.900 1.00 46.91 168 GLY A CA 1
ATOM 1319 C C . GLY A 1 168 ? 6.390 -11.898 -32.863 1.00 46.91 168 GLY A C 1
ATOM 1320 O O . GLY A 1 168 ? 6.160 -11.735 -34.065 1.00 46.91 168 GLY A O 1
ATOM 1321 N N . GLN A 1 169 ? 6.480 -13.117 -32.324 1.00 36.34 169 GLN A N 1
ATOM 1322 C CA . GLN A 1 169 ? 5.851 -14.323 -32.880 1.00 36.34 169 GLN A CA 1
ATOM 1323 C C . GLN A 1 169 ? 5.143 -15.074 -31.738 1.00 36.34 169 GLN A C 1
ATOM 1325 O O . GLN A 1 169 ? 5.787 -15.773 -30.963 1.00 36.34 169 GLN A O 1
ATOM 1330 N N . GLY A 1 170 ? 3.811 -14.961 -31.650 1.00 49.84 170 GLY A N 1
ATOM 1331 C CA . GLY A 1 170 ? 2.992 -15.617 -30.616 1.00 49.84 170 GLY A CA 1
ATOM 1332 C C . GLY A 1 170 ? 2.368 -14.644 -29.605 1.00 49.84 170 GLY A C 1
ATOM 1333 O O . GLY A 1 170 ? 2.366 -13.443 -29.829 1.00 49.84 170 GLY A O 1
ATOM 1334 N N . LYS A 1 171 ? 1.782 -15.181 -28.517 1.00 50.09 171 LYS A N 1
ATOM 1335 C CA . LYS A 1 171 ? 1.143 -14.413 -27.418 1.00 50.09 171 LYS A CA 1
ATOM 1336 C C . LYS A 1 171 ? 2.114 -13.970 -26.309 1.00 50.09 171 LYS A C 1
ATOM 1338 O O . LYS A 1 171 ? 1.663 -13.394 -25.328 1.00 50.09 171 LYS A O 1
ATOM 1343 N N . ILE A 1 172 ? 3.395 -14.312 -26.423 1.00 50.78 172 ILE A N 1
ATOM 1344 C CA . ILE A 1 172 ? 4.443 -13.929 -25.472 1.00 50.78 172 ILE A CA 1
ATOM 1345 C C . ILE A 1 172 ? 5.490 -13.189 -26.289 1.00 50.78 172 ILE A C 1
ATOM 1347 O O . ILE A 1 172 ? 6.061 -13.775 -27.215 1.00 50.78 172 ILE A O 1
ATOM 1351 N N . GLU A 1 173 ? 5.713 -11.915 -25.982 1.00 60.66 173 GLU A N 1
ATOM 1352 C CA . GLU A 1 173 ? 6.780 -11.162 -26.619 1.00 60.66 173 GLU A CA 1
ATOM 1353 C C . GLU A 1 173 ? 8.118 -11.598 -26.010 1.00 60.66 173 GLU A C 1
ATOM 1355 O O . GLU A 1 173 ? 8.232 -11.876 -24.816 1.00 60.66 173 GLU A O 1
ATOM 1360 N N . CYS A 1 174 ? 9.171 -11.665 -26.828 1.00 62.84 174 CYS A N 1
ATOM 1361 C CA . CYS A 1 174 ? 10.512 -12.035 -26.354 1.00 62.84 174 CYS A CA 1
ATOM 1362 C C . CYS A 1 174 ? 10.995 -11.102 -25.228 1.00 62.84 174 CYS A C 1
ATOM 1364 O O . CYS A 1 174 ? 11.774 -11.506 -24.368 1.00 62.84 174 CYS A O 1
ATOM 1366 N N . ILE A 1 175 ? 10.500 -9.862 -25.220 1.00 67.50 175 ILE A N 1
ATOM 1367 C CA . ILE A 1 175 ? 10.831 -8.886 -24.193 1.00 67.50 175 ILE A CA 1
ATOM 1368 C C . ILE A 1 175 ? 10.256 -9.242 -22.823 1.00 67.50 175 ILE A C 1
ATOM 1370 O O . ILE A 1 175 ? 10.981 -9.115 -21.844 1.00 67.50 175 ILE A O 1
ATOM 1374 N N . ASP A 1 176 ? 9.035 -9.778 -22.764 1.00 65.50 176 ASP A N 1
ATOM 1375 C CA . ASP A 1 176 ? 8.384 -10.148 -21.503 1.00 65.50 176 ASP A CA 1
ATOM 1376 C C . ASP A 1 176 ? 9.193 -11.245 -20.791 1.00 65.50 176 ASP A C 1
ATOM 1378 O O . ASP A 1 176 ? 9.433 -11.198 -19.588 1.00 65.50 176 ASP A O 1
ATOM 1382 N N . TYR A 1 177 ? 9.716 -12.207 -21.562 1.00 67.56 177 TYR A N 1
ATOM 1383 C CA . TYR A 1 177 ? 10.598 -13.249 -21.032 1.00 67.56 177 TYR A CA 1
ATOM 1384 C C . TYR A 1 177 ? 11.947 -12.696 -20.544 1.00 67.56 177 TYR A C 1
ATOM 1386 O O . TYR A 1 177 ? 12.506 -13.183 -19.563 1.00 67.56 177 TYR A O 1
ATOM 1394 N N . ILE A 1 178 ? 12.505 -11.705 -21.244 1.00 72.31 178 ILE A N 1
ATOM 1395 C CA . ILE A 1 178 ? 13.788 -11.088 -20.882 1.00 72.31 178 ILE A CA 1
ATOM 1396 C C . ILE A 1 178 ? 13.637 -10.225 -19.624 1.00 72.31 178 ILE A C 1
ATOM 1398 O O . ILE A 1 178 ? 14.527 -10.243 -18.776 1.00 72.31 178 ILE A O 1
ATOM 1402 N N . GLU A 1 179 ? 12.522 -9.512 -19.489 1.00 72.81 179 GLU A N 1
ATOM 1403 C CA . GLU A 1 179 ? 12.177 -8.726 -18.303 1.00 72.81 179 GLU A CA 1
ATOM 1404 C C . GLU A 1 179 ? 12.031 -9.617 -17.063 1.00 72.81 179 GLU A C 1
ATOM 1406 O O . GLU A 1 179 ? 12.643 -9.336 -16.037 1.00 72.81 179 GLU A O 1
ATOM 1411 N N . ASP A 1 180 ? 11.333 -10.751 -17.180 1.00 75.69 180 ASP A N 1
ATOM 1412 C CA . ASP A 1 180 ? 11.196 -11.729 -16.090 1.00 75.69 180 ASP A CA 1
ATOM 1413 C C . ASP A 1 180 ? 12.532 -12.385 -15.685 1.00 75.69 180 ASP A C 1
ATOM 1415 O O . ASP A 1 180 ? 12.692 -12.865 -14.555 1.00 75.69 180 ASP A O 1
ATOM 1419 N N . PHE A 1 181 ? 13.488 -12.460 -16.615 1.00 74.31 181 PHE A N 1
ATOM 1420 C CA . PHE A 1 181 ? 14.763 -13.146 -16.414 1.00 74.31 181 PHE A CA 1
ATOM 1421 C C . PHE A 1 181 ? 15.857 -12.245 -15.824 1.00 74.31 181 PHE A C 1
ATOM 1423 O O . PHE A 1 181 ? 16.742 -12.740 -15.122 1.00 74.31 181 PHE A O 1
ATOM 1430 N N . LEU A 1 182 ? 15.825 -10.943 -16.114 1.00 78.56 182 LEU A N 1
ATOM 1431 C CA . LEU A 1 182 ? 16.859 -9.988 -15.721 1.00 78.56 182 LEU A CA 1
ATOM 1432 C C . LEU A 1 182 ? 16.476 -9.214 -14.454 1.00 78.56 182 LEU A C 1
ATOM 1434 O O . LEU A 1 182 ? 15.311 -8.953 -14.173 1.00 78.56 182 LEU A O 1
ATOM 1438 N N . THR A 1 183 ? 17.473 -8.783 -13.678 1.00 82.38 183 THR A N 1
ATOM 1439 C CA . THR A 1 183 ? 17.231 -7.730 -12.682 1.00 82.38 183 THR A CA 1
ATOM 1440 C C . THR A 1 183 ? 16.887 -6.413 -13.384 1.00 82.38 183 THR A C 1
ATOM 1442 O O . THR A 1 183 ? 17.280 -6.191 -14.528 1.00 82.38 183 THR A O 1
ATOM 1445 N N . ARG A 1 184 ? 16.209 -5.483 -12.697 1.00 70.50 184 ARG A N 1
ATOM 1446 C CA . ARG A 1 184 ? 15.853 -4.168 -13.267 1.00 70.50 184 ARG A CA 1
ATOM 1447 C C . ARG A 1 184 ? 17.067 -3.421 -13.837 1.00 70.50 184 ARG A C 1
ATOM 1449 O O . ARG A 1 184 ? 16.968 -2.815 -14.898 1.00 70.50 184 ARG A O 1
ATOM 1456 N N . GLU A 1 185 ? 18.217 -3.482 -13.164 1.00 74.75 185 GLU A N 1
ATOM 1457 C CA . GLU A 1 185 ? 19.450 -2.826 -13.621 1.00 74.75 185 GLU A CA 1
ATOM 1458 C C . GLU A 1 185 ? 20.011 -3.480 -14.896 1.00 74.75 185 GLU A C 1
ATOM 1460 O O . GLU A 1 185 ? 20.387 -2.783 -15.842 1.00 74.75 185 GLU A O 1
ATOM 1465 N N . GLU A 1 186 ? 19.989 -4.812 -14.970 1.00 71.94 186 GLU A N 1
ATOM 1466 C CA . GLU A 1 186 ? 20.380 -5.568 -16.164 1.00 71.94 186 GLU A CA 1
ATOM 1467 C C . GLU A 1 186 ? 19.407 -5.346 -17.326 1.00 71.94 186 GLU A C 1
ATOM 1469 O O . GLU A 1 186 ? 19.842 -5.200 -18.467 1.00 71.94 186 GLU A O 1
ATOM 1474 N N . TYR A 1 187 ? 18.107 -5.260 -17.044 1.00 79.56 187 TYR A N 1
ATOM 1475 C CA . TYR A 1 187 ? 17.071 -4.991 -18.034 1.00 79.56 187 TYR A CA 1
ATOM 1476 C C . TYR A 1 187 ? 17.195 -3.576 -18.612 1.00 79.56 187 TYR A C 1
ATOM 1478 O O . TYR A 1 18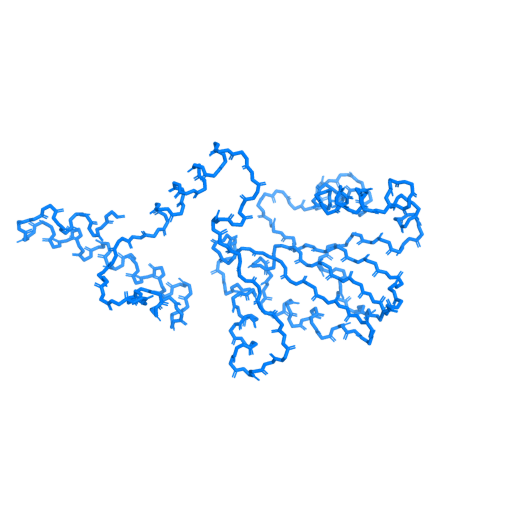7 ? 17.227 -3.398 -19.829 1.00 79.56 187 TYR A O 1
ATOM 1486 N N . ILE A 1 188 ? 17.407 -2.562 -17.766 1.00 75.06 188 ILE A N 1
ATOM 1487 C CA . ILE A 1 188 ? 17.718 -1.194 -18.212 1.00 75.06 188 ILE A CA 1
ATOM 1488 C C . ILE A 1 188 ? 19.013 -1.177 -19.037 1.00 75.06 188 ILE A C 1
ATOM 1490 O O . ILE A 1 188 ? 19.083 -0.520 -20.079 1.00 75.06 188 ILE A O 1
ATOM 1494 N N . GLY A 1 189 ? 20.045 -1.908 -18.604 1.00 74.69 189 GLY A N 1
ATOM 1495 C CA . GLY A 1 189 ? 21.287 -2.074 -19.361 1.00 74.69 189 GLY A CA 1
ATOM 1496 C C . GLY A 1 189 ? 21.053 -2.693 -20.742 1.00 74.69 189 GLY A C 1
ATOM 1497 O O . GLY A 1 189 ? 21.583 -2.202 -21.742 1.00 74.69 189 GLY A O 1
ATOM 1498 N N . TYR A 1 190 ? 20.206 -3.717 -20.811 1.00 83.00 190 TYR A N 1
ATOM 1499 C CA . TYR A 1 190 ? 19.785 -4.384 -22.038 1.00 83.00 190 TYR A CA 1
ATOM 1500 C C . TYR A 1 190 ? 19.039 -3.434 -22.988 1.00 83.00 190 TYR A C 1
ATOM 1502 O O . TYR A 1 190 ? 19.416 -3.329 -24.159 1.00 83.00 190 TYR A O 1
ATOM 1510 N N . LEU A 1 191 ? 18.048 -2.682 -22.493 1.00 79.44 191 LEU A N 1
ATOM 1511 C CA . LEU A 1 191 ? 17.292 -1.704 -23.285 1.00 79.44 191 LEU A CA 1
ATOM 1512 C C . LEU A 1 191 ? 18.211 -0.614 -23.852 1.00 79.44 191 LEU A C 1
ATOM 1514 O O . LEU A 1 191 ? 18.207 -0.354 -25.056 1.00 79.44 191 LEU A O 1
ATOM 1518 N N . ARG A 1 192 ? 19.091 -0.043 -23.018 1.00 78.12 192 ARG A N 1
ATOM 1519 C CA . ARG A 1 192 ? 20.083 0.961 -23.450 1.00 78.12 192 ARG A CA 1
ATOM 1520 C C . ARG A 1 192 ? 21.041 0.396 -24.497 1.00 78.12 192 ARG A C 1
ATOM 1522 O O . ARG A 1 192 ? 21.352 1.078 -25.474 1.00 78.12 192 ARG A O 1
ATOM 1529 N N . GLY A 1 193 ? 21.482 -0.850 -24.322 1.00 79.50 193 GLY A N 1
ATOM 1530 C CA . GLY A 1 193 ? 22.306 -1.566 -25.294 1.00 79.50 193 GLY A CA 1
ATOM 1531 C C . GLY A 1 193 ? 21.590 -1.780 -26.629 1.00 79.50 193 GLY A C 1
ATOM 1532 O O . GLY A 1 193 ? 22.190 -1.587 -27.687 1.00 79.50 193 GLY A O 1
ATOM 1533 N N . ASN A 1 194 ? 20.299 -2.116 -26.604 1.00 78.88 194 ASN A N 1
ATOM 1534 C CA . ASN A 1 194 ? 19.479 -2.273 -27.803 1.00 78.88 194 ASN A CA 1
ATOM 1535 C C . ASN A 1 194 ? 19.259 -0.954 -28.544 1.00 78.88 194 ASN A C 1
ATOM 1537 O O . ASN A 1 194 ? 19.465 -0.918 -29.757 1.00 78.88 194 ASN A O 1
ATOM 1541 N N . ILE A 1 195 ? 18.923 0.124 -27.833 1.00 78.81 195 ILE A N 1
ATOM 1542 C CA . ILE A 1 195 ? 18.795 1.467 -28.414 1.00 78.81 195 ILE A CA 1
ATOM 1543 C C . ILE A 1 195 ? 20.123 1.873 -29.063 1.00 78.81 195 ILE A C 1
ATOM 1545 O O . ILE A 1 195 ? 20.158 2.226 -30.241 1.00 78.81 195 ILE A O 1
ATOM 1549 N N . ALA A 1 196 ? 21.245 1.731 -28.347 1.00 78.69 196 ALA A N 1
ATOM 1550 C CA . ALA A 1 196 ? 22.571 2.032 -28.888 1.00 78.69 196 ALA A CA 1
ATOM 1551 C C . ALA A 1 196 ? 22.894 1.190 -30.135 1.00 78.69 196 ALA A C 1
ATOM 1553 O O . ALA A 1 196 ? 23.408 1.714 -31.125 1.00 78.69 196 ALA A O 1
ATOM 1554 N N . LYS A 1 197 ? 22.548 -0.103 -30.120 1.00 81.62 197 LYS A N 1
ATOM 1555 C CA . LYS A 1 197 ? 22.706 -1.026 -31.252 1.00 81.62 197 LYS A CA 1
ATOM 1556 C C . LYS A 1 197 ? 21.884 -0.587 -32.466 1.00 81.62 197 LYS A C 1
ATOM 1558 O O . LYS A 1 197 ? 22.425 -0.581 -33.571 1.00 81.62 197 LYS A O 1
ATOM 1563 N N . TYR A 1 198 ? 20.609 -0.240 -32.296 1.00 78.50 198 TYR A N 1
ATOM 1564 C CA . TYR A 1 198 ? 19.731 0.159 -33.400 1.00 78.50 198 TYR A CA 1
ATOM 1565 C C . TYR A 1 198 ? 20.079 1.548 -33.945 1.00 78.50 198 TYR A C 1
ATOM 1567 O O . TYR A 1 198 ? 20.208 1.695 -35.159 1.00 78.50 198 TYR A O 1
ATOM 1575 N N . LEU A 1 199 ? 20.383 2.522 -33.080 1.00 77.44 199 LEU A N 1
ATOM 1576 C CA . LEU A 1 199 ? 20.896 3.835 -33.489 1.00 77.44 199 LEU A CA 1
ATOM 1577 C C . LEU A 1 199 ? 22.229 3.727 -34.238 1.00 77.44 199 LEU A C 1
ATOM 1579 O O . LEU A 1 199 ? 22.445 4.426 -35.228 1.00 77.44 199 LEU A O 1
ATOM 1583 N N . HIS A 1 200 ? 23.130 2.847 -33.790 1.00 79.81 200 HIS A N 1
ATOM 1584 C CA . HIS A 1 200 ? 24.375 2.578 -34.501 1.00 79.81 200 HIS A CA 1
ATOM 1585 C C . HIS A 1 200 ? 24.096 1.931 -35.860 1.00 79.81 200 HIS A C 1
ATOM 1587 O O . HIS A 1 200 ? 24.594 2.412 -36.872 1.00 79.81 200 HIS A O 1
ATOM 1593 N N . ARG A 1 201 ? 23.267 0.880 -35.914 1.00 78.19 201 ARG A N 1
ATOM 1594 C CA . ARG A 1 201 ? 22.919 0.186 -37.163 1.00 78.19 201 ARG A CA 1
ATOM 1595 C C . ARG A 1 201 ? 22.240 1.095 -38.175 1.00 78.19 201 ARG A C 1
ATOM 1597 O O . ARG A 1 201 ? 22.616 1.018 -39.335 1.00 78.19 201 ARG A O 1
ATOM 1604 N N . TRP A 1 202 ? 21.333 1.972 -37.754 1.00 77.75 202 TRP A N 1
ATOM 1605 C CA . TRP A 1 202 ? 20.680 2.956 -38.621 1.00 77.75 202 TRP A CA 1
ATOM 1606 C C . TRP A 1 202 ? 21.690 3.794 -39.423 1.00 77.75 202 TRP A C 1
ATOM 1608 O O . TRP A 1 202 ? 21.491 4.035 -40.610 1.00 77.75 202 TRP A O 1
ATOM 1618 N N . ARG A 1 203 ? 22.827 4.166 -38.815 1.00 74.19 203 ARG A N 1
ATOM 1619 C CA . ARG A 1 203 ? 23.888 4.938 -39.492 1.00 74.19 203 ARG A CA 1
ATOM 1620 C C . ARG A 1 203 ? 24.591 4.172 -40.617 1.00 74.19 203 ARG A C 1
ATOM 1622 O O . ARG A 1 203 ? 25.221 4.803 -41.459 1.00 74.19 203 ARG A O 1
ATOM 1629 N N . TYR A 1 204 ? 24.520 2.840 -40.617 1.00 75.81 204 TYR A N 1
ATOM 1630 C CA . TYR A 1 204 ? 25.292 1.972 -41.519 1.00 75.81 204 TYR A CA 1
ATOM 1631 C C . TYR A 1 204 ? 24.436 1.003 -42.348 1.00 75.81 204 TYR A C 1
ATOM 1633 O O . TYR A 1 204 ? 24.921 0.430 -43.322 1.00 75.81 204 TYR A O 1
ATOM 1641 N N . LYS A 1 205 ? 23.169 0.800 -41.982 1.00 63.22 205 LYS A N 1
ATOM 1642 C CA . LYS A 1 205 ? 22.178 0.001 -42.702 1.00 63.22 205 LYS A CA 1
ATOM 1643 C C . LYS A 1 205 ? 21.014 0.920 -43.056 1.00 63.22 205 LYS A C 1
ATOM 1645 O O . LYS A 1 205 ? 20.287 1.362 -42.177 1.00 63.22 205 LYS A O 1
ATOM 1650 N N . ASN A 1 206 ? 20.858 1.210 -44.346 1.00 54.88 206 ASN A N 1
ATOM 1651 C CA . ASN A 1 206 ? 19.810 2.077 -44.890 1.00 54.88 206 ASN A CA 1
ATOM 1652 C C . ASN A 1 206 ? 18.399 1.598 -44.503 1.00 54.88 206 ASN A C 1
ATOM 1654 O O . ASN A 1 206 ? 17.805 0.797 -45.223 1.00 54.88 206 ASN A O 1
ATOM 1658 N N . GLY A 1 207 ? 17.829 2.102 -43.408 1.00 62.91 207 GLY A N 1
ATOM 1659 C CA . GLY A 1 207 ? 16.451 1.772 -43.064 1.00 62.91 207 GLY A CA 1
ATOM 1660 C C . GLY A 1 207 ? 15.856 2.605 -41.936 1.00 62.91 207 GLY A C 1
ATOM 1661 O O . GLY A 1 207 ? 16.359 2.613 -40.819 1.00 62.91 207 GLY A O 1
ATOM 1662 N N . VAL A 1 208 ? 14.703 3.216 -42.222 1.00 67.50 208 VAL A N 1
ATOM 1663 C CA . VAL A 1 208 ? 13.777 3.837 -41.250 1.00 67.50 208 VAL A CA 1
ATOM 1664 C C . VAL A 1 208 ? 13.269 2.812 -40.218 1.00 67.50 208 VAL A C 1
ATOM 1666 O O . VAL A 1 208 ? 12.826 3.164 -39.133 1.00 67.50 208 VAL A O 1
ATOM 1669 N N . GLU A 1 209 ? 13.365 1.521 -40.535 1.00 66.19 209 GLU A N 1
ATOM 1670 C CA . GLU A 1 209 ? 12.892 0.419 -39.697 1.00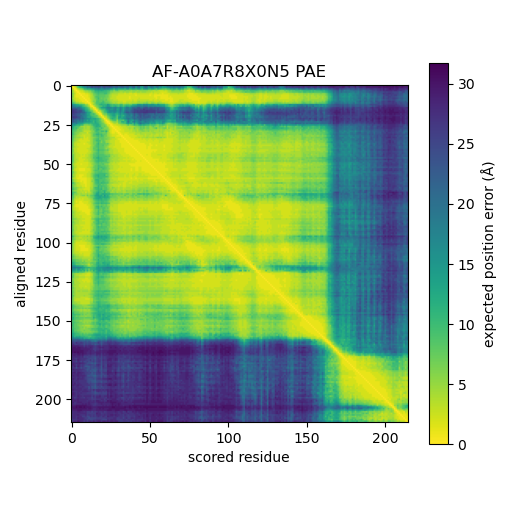 66.19 209 GLU A CA 1
ATOM 1671 C C . GLU A 1 209 ? 13.743 0.178 -38.439 1.00 66.19 209 GLU A C 1
ATOM 1673 O O . GLU A 1 209 ? 13.199 -0.221 -37.417 1.00 66.19 209 GLU A O 1
ATOM 1678 N N . ASP A 1 210 ? 15.060 0.419 -38.488 1.00 68.38 210 ASP A N 1
ATOM 1679 C CA . ASP A 1 210 ? 15.913 0.334 -37.290 1.00 68.38 210 ASP A CA 1
ATOM 1680 C C . ASP A 1 210 ? 15.681 1.555 -36.371 1.00 68.38 210 ASP A C 1
ATOM 1682 O O . ASP A 1 210 ? 15.833 1.434 -35.160 1.00 68.38 210 ASP A O 1
ATOM 1686 N N . LEU A 1 211 ? 15.236 2.699 -36.915 1.00 66.62 211 LEU A N 1
ATOM 1687 C CA . LEU A 1 211 ? 14.830 3.865 -36.118 1.00 66.62 211 LEU A CA 1
ATOM 1688 C C . LEU A 1 211 ? 13.535 3.580 -35.339 1.00 66.62 211 LEU A C 1
ATOM 1690 O O . LEU A 1 211 ? 13.499 3.797 -34.137 1.00 66.62 211 LEU A O 1
ATOM 1694 N N . LYS A 1 212 ? 12.537 2.962 -35.985 1.00 67.81 212 LYS A N 1
ATOM 1695 C CA . LYS A 1 212 ? 11.280 2.518 -35.344 1.00 67.81 212 LYS A CA 1
ATOM 1696 C C . LYS A 1 212 ? 11.444 1.458 -34.245 1.00 67.81 212 LYS A C 1
ATOM 1698 O O . LYS A 1 212 ? 10.485 1.161 -33.552 1.00 67.81 212 LYS A O 1
ATOM 1703 N N . LYS A 1 213 ? 12.605 0.801 -34.166 1.00 66.12 213 LYS A N 1
ATOM 1704 C CA . LYS A 1 213 ? 12.944 -0.175 -33.110 1.00 66.12 213 LYS A CA 1
ATOM 1705 C C . LYS A 1 213 ? 13.771 0.449 -31.983 1.00 66.12 213 LYS A C 1
ATOM 1707 O O . LYS A 1 213 ? 14.090 -0.240 -31.015 1.00 66.12 213 LYS A O 1
ATOM 1712 N N . ALA A 1 214 ? 14.240 1.679 -32.193 1.00 61.94 214 ALA A N 1
ATOM 1713 C CA . ALA A 1 214 ? 14.993 2.465 -31.226 1.00 61.94 214 ALA A CA 1
ATOM 1714 C C . ALA A 1 214 ? 14.106 3.489 -30.503 1.00 61.94 214 ALA A C 1
ATOM 1716 O O . ALA A 1 214 ? 14.441 3.841 -29.375 1.00 61.94 214 ALA A O 1
ATOM 1717 N N . GLU A 1 215 ? 13.051 3.963 -31.179 1.00 59.50 215 GLU A N 1
ATOM 1718 C CA . GLU A 1 215 ? 11.841 4.552 -30.579 1.00 59.50 215 GLU A CA 1
ATOM 1719 C C . GLU A 1 215 ? 11.101 3.490 -29.752 1.00 59.50 215 GLU A C 1
ATOM 1721 O O . GLU A 1 215 ? 10.770 3.808 -28.595 1.00 59.50 215 GLU A O 1
#

InterPro domains:
  IPR003714 PhoH-like protein [PF02562] (2-157)
  IPR021739 SaV-like [PF11753] (163-214)
  IPR027417 P-loop containing nucleoside triphosphate hydrolase [G3DSA:3.40.50.300] (1-159)
  IPR027417 P-loop containing nucleoside triphosphate hydrolase [SSF52540] (4-112)
  IPR051451 PhoH2-like [PTHR30473] (2-159)

Sequence (215 aa):
MKEIDKIVITRPHVAVGKELGFLKGDLQEKTMPWALPVLDVLEKHLGKGAVETGIKAGNIEMAPLALMRGRSFDNAFIIVDETQNITTHELKMLLTRVGEGTTIVLNGDVQQSDLKEADGLTKVIHMAKKHMLPVPIIEFNMDDIIRSDITKMWVKTFYAEDRPIHYGQGKIECIDYIEDFLTREEYIGYLRGNIAKYLHRWRYKNGVEDLKKAE